Protein AF-0000000069298408 (afdb_homodimer)

InterPro domains:
  IPR000086 NUDIX hydrolase domain [PF00293] (8-76)
  IPR000086 NUDIX hydrolase domain [PS51462] (5-111)
  IPR015797 NUDIX hydrolase-like domain superfamily [SSF55811] (7-78)
  IPR020084 NUDIX hydrolase, conserved site [PS00893] (49-70)
  IPR020476 NUDIX hydrolase [PR00502] (44-58)
  IPR020476 NUDIX hydrolase [PR00502] (58-73)
  IPR045121 Coenzyme A pyrophosphatase [PTHR12992] (6-78)
  IPR045121 Coenzyme A pyrophosphatase [cd03426] (7-109)

Sequence (222 aa):
APSGGQRRASVALILRPSPQDSCGLDVLFILRAANRRDPWSGHVALPGGRQEPGETDEETAVRETREEVGLDLADQACFQRLGRMTGDVEAGSKQKSLPVSCFGFLAKPLSAPSGGQRRASVALILRPSPQDSCGLDVLFILRAANRRDPWSGHVALPGGRQEPGETDEETAVRETREEVGLDLADQACFQRLGRMTGDVEAGSKQKSLPVSCFGFLAKPLS

Organism: Polarella glacialis (NCBI:txid89957)

Structure (mmCIF, N/CA/C/O backbone):
data_AF-0000000069298408-model_v1
#
loop_
_entity.id
_entity.type
_entity.pdbx_description
1 polymer 'Nudix hydrolase domain-containing protein'
#
loop_
_atom_site.group_PDB
_atom_site.id
_atom_site.type_symbol
_atom_site.label_atom_id
_atom_site.label_alt_id
_atom_site.label_comp_id
_atom_site.label_asym_id
_atom_site.label_entity_id
_atom_site.label_seq_id
_atom_site.pdbx_PDB_ins_code
_atom_site.Cartn_x
_atom_site.Cartn_y
_atom_site.Cartn_z
_atom_site.occupancy
_atom_site.B_iso_or_equiv
_atom_site.auth_seq_id
_atom_site.auth_comp_id
_atom_site.auth_asym_id
_atom_site.auth_atom_id
_atom_site.pdbx_PDB_model_num
ATOM 1 N N . ALA A 1 1 ? 10.492 20.672 29.688 1 34.19 1 ALA A N 1
ATOM 2 C CA . ALA A 1 1 ? 11.305 19.984 28.688 1 34.19 1 ALA A CA 1
ATOM 3 C C . ALA A 1 1 ? 10.891 20.375 27.281 1 34.19 1 ALA A C 1
ATOM 5 O O . ALA A 1 1 ? 9.703 20.312 26.938 1 34.19 1 ALA A O 1
ATOM 6 N N . PRO A 1 2 ? 11.414 21.188 26.484 1 36.41 2 PRO A N 1
ATOM 7 C CA . PRO A 1 2 ? 10.828 21.766 25.281 1 36.41 2 PRO A CA 1
ATOM 8 C C . PRO A 1 2 ? 10.234 20.703 24.359 1 36.41 2 PRO A C 1
ATOM 10 O O . PRO A 1 2 ? 10.812 19.625 24.188 1 36.41 2 PRO A O 1
ATOM 13 N N . SER A 1 3 ? 9.102 20.109 24.5 1 38.62 3 SER A N 1
ATOM 14 C CA . SER A 1 3 ? 8.578 18.844 24 1 38.62 3 SER A CA 1
ATOM 15 C C . SER A 1 3 ? 8.906 18.672 22.516 1 38.62 3 SER A C 1
ATOM 17 O O . SER A 1 3 ? 8.281 19.281 21.656 1 38.62 3 SER A O 1
ATOM 19 N N . GLY A 1 4 ? 10.102 19 21.953 1 42.03 4 GLY A N 1
ATOM 20 C CA . GLY A 1 4 ? 10.703 19.047 20.625 1 42.03 4 GLY A CA 1
ATOM 21 C C . GLY A 1 4 ? 10.227 17.953 19.703 1 42.03 4 GLY A C 1
ATOM 22 O O . GLY A 1 4 ? 10.875 16.922 19.578 1 42.03 4 GLY A O 1
ATOM 23 N N . GLY A 1 5 ? 8.945 17.609 19.562 1 50.94 5 GLY A N 1
ATOM 24 C CA . GLY A 1 5 ? 8.164 16.484 19.062 1 50.94 5 GLY A CA 1
ATOM 25 C C . GLY A 1 5 ? 8.586 16.062 17.656 1 50.94 5 GLY A C 1
ATOM 26 O O . GLY A 1 5 ? 8.922 16.906 16.828 1 50.94 5 GLY A O 1
ATOM 27 N N . GLN A 1 6 ? 9.508 15.07 17.594 1 61 6 GLN A N 1
ATOM 28 C CA . GLN A 1 6 ? 10.023 14.492 16.359 1 61 6 GLN A CA 1
ATOM 29 C C . GLN A 1 6 ? 8.992 14.57 15.234 1 61 6 GLN A C 1
ATOM 31 O O . GLN A 1 6 ? 7.816 14.273 15.445 1 61 6 GLN A O 1
ATOM 36 N N . ARG A 1 7 ? 9.328 15.383 14.109 1 82.19 7 ARG A N 1
ATOM 37 C CA . ARG A 1 7 ? 8.477 15.508 12.93 1 82.19 7 ARG A CA 1
ATOM 38 C C . ARG A 1 7 ? 8.156 14.141 12.336 1 82.19 7 ARG A C 1
ATOM 40 O O . ARG A 1 7 ? 9.055 13.328 12.102 1 82.19 7 ARG A O 1
ATOM 47 N N . ARG A 1 8 ? 7.031 13.617 12.547 1 91.62 8 ARG A N 1
ATOM 48 C CA . ARG A 1 8 ? 6.543 12.367 11.977 1 91.62 8 ARG A CA 1
ATOM 49 C C . ARG A 1 8 ? 5.504 12.625 10.891 1 91.62 8 ARG A C 1
ATOM 51 O O . ARG A 1 8 ? 4.883 13.695 10.859 1 91.62 8 ARG A O 1
ATOM 58 N N . ALA A 1 9 ? 5.492 11.75 9.977 1 95.75 9 ALA A N 1
ATOM 59 C CA . ALA A 1 9 ? 4.465 11.773 8.938 1 95.75 9 ALA A CA 1
ATOM 60 C C . ALA A 1 9 ? 3.705 10.453 8.891 1 95.75 9 ALA A C 1
ATOM 62 O O . ALA A 1 9 ? 4.133 9.461 9.492 1 95.75 9 ALA A O 1
ATOM 63 N N . SER A 1 10 ? 2.553 10.484 8.336 1 96.38 10 SER A N 1
ATOM 64 C CA . SER A 1 10 ? 1.729 9.289 8.156 1 96.38 10 SER A CA 1
ATOM 65 C C . SER A 1 10 ? 1.071 9.273 6.785 1 96.38 10 SER A C 1
ATOM 67 O O . SER A 1 10 ? 0.785 10.328 6.215 1 96.38 10 SER A O 1
ATOM 69 N N . VAL A 1 11 ? 0.904 8.07 6.266 1 95.81 11 VAL A N 1
ATOM 70 C CA . VAL A 1 11 ? 0.197 7.887 5.004 1 95.81 11 VAL A CA 1
ATOM 71 C C . VAL A 1 11 ? -0.854 6.789 5.152 1 95.81 11 VAL A C 1
ATOM 73 O O . VAL A 1 11 ? -0.791 5.984 6.086 1 95.81 11 VAL A O 1
ATOM 76 N N . ALA A 1 12 ? -1.826 6.824 4.273 1 96.56 12 ALA A N 1
ATOM 77 C CA . ALA A 1 12 ? -2.871 5.805 4.238 1 96.56 12 ALA A CA 1
ATOM 78 C C . ALA A 1 12 ? -2.766 4.953 2.979 1 96.56 12 ALA A C 1
ATOM 80 O O . ALA A 1 12 ? -2.635 5.484 1.873 1 96.56 12 ALA A O 1
ATOM 81 N N . LEU A 1 13 ? -2.715 3.676 3.123 1 95.31 13 LEU A N 1
ATOM 82 C CA . LEU A 1 13 ? -2.889 2.699 2.053 1 95.31 13 LEU A CA 1
ATOM 83 C C . LEU A 1 13 ? -4.348 2.264 1.945 1 95.31 13 LEU A C 1
ATOM 85 O O . LEU A 1 13 ? -4.836 1.512 2.789 1 95.31 13 LEU A O 1
ATOM 89 N N . ILE A 1 14 ? -5.012 2.715 0.943 1 94.94 14 ILE A N 1
ATOM 90 C CA . ILE A 1 14 ? -6.41 2.354 0.75 1 94.94 14 ILE A CA 1
ATOM 91 C C . ILE A 1 14 ? -6.52 1.256 -0.307 1 94.94 14 ILE A C 1
ATOM 93 O O . ILE A 1 14 ? -6.273 1.499 -1.49 1 94.94 14 ILE A O 1
ATOM 97 N N . LEU A 1 15 ? -6.934 0.09 0.173 1 93.62 15 LEU A N 1
ATOM 98 C CA . LEU A 1 15 ? -6.98 -1.09 -0.685 1 93.62 15 LEU A CA 1
ATOM 99 C C . LEU A 1 15 ? -8.422 -1.449 -1.035 1 93.62 15 LEU A C 1
ATOM 101 O O . LEU A 1 15 ? -9.344 -1.145 -0.275 1 93.62 15 LEU A O 1
ATOM 105 N N . ARG A 1 16 ? -8.562 -2.021 -2.107 1 91.62 16 ARG A N 1
ATOM 106 C CA . ARG A 1 16 ? -9.836 -2.619 -2.5 1 91.62 16 ARG A CA 1
ATOM 107 C C . ARG A 1 16 ? -9.617 -3.893 -3.309 1 91.62 16 ARG A C 1
ATOM 109 O O . ARG A 1 16 ? -8.609 -4.02 -4.016 1 91.62 16 ARG A O 1
ATOM 116 N N . PRO A 1 17 ? -10.547 -4.793 -3.125 1 89.62 17 PRO A N 1
ATOM 117 C CA . PRO A 1 17 ? -10.461 -5.938 -4.039 1 89.62 17 PRO A CA 1
ATOM 118 C C . PRO A 1 17 ? -10.477 -5.52 -5.508 1 89.62 17 PRO A C 1
ATOM 120 O O . PRO A 1 17 ? -11.227 -4.621 -5.887 1 89.62 17 PRO A O 1
ATOM 123 N N . SER A 1 18 ? -9.602 -6.133 -6.254 1 86.81 18 SER A N 1
ATOM 124 C CA . SER A 1 18 ? -9.516 -5.793 -7.672 1 86.81 18 SER A CA 1
ATOM 125 C C . SER A 1 18 ? -10.734 -6.309 -8.43 1 86.81 18 SER A C 1
ATOM 127 O O . SER A 1 18 ? -11.117 -7.473 -8.289 1 86.81 18 SER A O 1
ATOM 129 N N . PRO A 1 19 ? -11.297 -5.473 -9.25 1 81.06 19 PRO A N 1
ATOM 130 C CA . PRO A 1 19 ? -12.398 -5.953 -10.086 1 81.06 19 PRO A CA 1
ATOM 131 C C . PRO A 1 19 ? -11.93 -6.844 -11.234 1 81.06 19 PRO A C 1
ATOM 133 O O . PRO A 1 19 ? -12.727 -7.586 -11.812 1 81.06 19 PRO A O 1
ATOM 136 N N . GLN A 1 20 ? -10.664 -6.766 -11.57 1 79.5 20 GLN A N 1
ATOM 137 C CA . GLN A 1 20 ? -10.141 -7.449 -12.75 1 79.5 20 GLN A CA 1
ATOM 138 C C . GLN A 1 20 ? -9.539 -8.797 -12.375 1 79.5 20 GLN A C 1
ATOM 140 O O . GLN A 1 20 ? -9.352 -9.664 -13.234 1 79.5 20 GLN A O 1
ATOM 145 N N . ASP A 1 21 ? -9.203 -8.914 -11.195 1 81.62 21 ASP A N 1
ATOM 146 C CA . ASP A 1 21 ? -8.531 -10.117 -10.719 1 81.62 21 ASP A CA 1
ATOM 147 C C . ASP A 1 21 ? -9.117 -10.578 -9.391 1 81.62 21 ASP A C 1
ATOM 149 O O . ASP A 1 21 ? -8.992 -9.891 -8.375 1 81.62 21 ASP A O 1
ATOM 153 N N . SER A 1 22 ? -9.625 -11.781 -9.344 1 83.44 22 SER A N 1
ATOM 154 C CA . SER A 1 22 ? -10.352 -12.289 -8.18 1 83.44 22 SER A CA 1
ATOM 155 C C . SER A 1 22 ? -9.438 -12.414 -6.973 1 83.44 22 SER A C 1
ATOM 157 O O . SER A 1 22 ? -9.906 -12.508 -5.836 1 83.44 22 SER A O 1
ATOM 159 N N . CYS A 1 23 ? -8.156 -12.398 -7.184 1 84.56 23 CYS A N 1
ATOM 160 C CA . CYS A 1 23 ? -7.254 -12.531 -6.043 1 84.56 23 CYS A CA 1
ATOM 161 C C . CYS A 1 23 ? -6.367 -11.297 -5.898 1 84.56 23 CYS A C 1
ATOM 163 O O . CYS A 1 23 ? -5.438 -11.289 -5.094 1 84.56 23 CYS A O 1
ATOM 165 N N . GLY A 1 24 ? -6.777 -10.359 -6.648 1 88.19 24 GLY A N 1
ATOM 166 C CA . GLY A 1 24 ? -5.934 -9.172 -6.664 1 88.19 24 GLY A CA 1
ATOM 167 C C . GLY A 1 24 ? -6.465 -8.055 -5.789 1 88.19 24 GLY A C 1
ATOM 168 O O . GLY A 1 24 ? -7.621 -8.078 -5.367 1 88.19 24 GLY A O 1
ATOM 169 N N . LEU A 1 25 ? -5.535 -7.164 -5.406 1 90.62 25 LEU A N 1
ATOM 170 C CA . LEU A 1 25 ? -5.875 -5.93 -4.711 1 90.62 25 LEU A CA 1
ATOM 171 C C . LEU A 1 25 ? -5.438 -4.711 -5.52 1 90.62 25 LEU A C 1
ATOM 173 O O . LEU A 1 25 ? -4.383 -4.734 -6.16 1 90.62 25 LEU A O 1
ATOM 177 N N . ASP A 1 26 ? -6.285 -3.771 -5.461 1 89.75 26 ASP A N 1
ATOM 178 C CA . ASP A 1 26 ? -5.953 -2.455 -5.996 1 89.75 26 ASP A CA 1
ATOM 179 C C . ASP A 1 26 ? -5.703 -1.453 -4.871 1 89.75 26 ASP A C 1
ATOM 181 O O . ASP A 1 26 ? -6.188 -1.632 -3.754 1 89.75 26 ASP A O 1
ATOM 185 N N . VAL A 1 27 ? -4.895 -0.442 -5.152 1 90.25 27 VAL A N 1
ATOM 186 C CA . VAL A 1 27 ? -4.668 0.656 -4.219 1 90.25 27 VAL A CA 1
ATOM 187 C C . VAL A 1 27 ? -5.176 1.963 -4.824 1 90.25 27 VAL A C 1
ATOM 189 O O . VAL A 1 27 ? -4.992 2.215 -6.02 1 90.25 27 VAL A O 1
ATOM 192 N N . LEU A 1 28 ? -5.906 2.729 -3.988 1 84 28 LEU A N 1
ATOM 193 C CA . LEU A 1 28 ? -6.344 4.062 -4.387 1 84 28 LEU A CA 1
ATOM 194 C C . LEU A 1 28 ? -5.211 5.07 -4.25 1 84 28 LEU A C 1
ATOM 196 O O . LEU A 1 28 ? -4.449 5.027 -3.279 1 84 28 LEU A O 1
ATOM 200 N N . PHE A 1 29 ? -5.078 5.93 -5.277 1 76.94 29 PHE A N 1
ATOM 201 C CA . PHE A 1 29 ? -3.984 6.895 -5.234 1 76.94 29 PHE A CA 1
ATOM 202 C C . PHE A 1 29 ? -4.488 8.305 -5.531 1 76.94 29 PHE A C 1
ATOM 204 O O . PHE A 1 29 ? -5.652 8.484 -5.898 1 76.94 29 PHE A O 1
ATOM 211 N N . ILE A 1 30 ? -3.633 9.234 -5.078 1 70.56 30 ILE A N 1
ATOM 212 C CA . ILE A 1 30 ? -3.877 10.633 -5.426 1 70.56 30 ILE A CA 1
ATOM 213 C C . ILE A 1 30 ? -3.291 10.93 -6.805 1 70.56 30 ILE A C 1
ATOM 215 O O . ILE A 1 30 ? -2.236 10.398 -7.164 1 70.56 30 ILE A O 1
ATOM 219 N N . LEU A 1 31 ? -4.203 11.203 -7.848 1 57.47 31 LEU A N 1
ATOM 220 C CA . LEU A 1 31 ? -3.65 11.68 -9.109 1 57.47 31 LEU A CA 1
ATOM 221 C C . LEU A 1 31 ? -2.877 12.984 -8.898 1 57.47 31 LEU A C 1
ATOM 223 O O . LEU A 1 31 ? -3.441 13.977 -8.445 1 57.47 31 LEU A O 1
ATOM 227 N N . ARG A 1 32 ? -1.768 12.805 -8.258 1 50.09 32 ARG A N 1
ATOM 228 C CA . ARG A 1 32 ? -1.1 14.102 -8.32 1 50.09 32 ARG A CA 1
ATOM 229 C C . ARG A 1 32 ? -0.903 14.555 -9.766 1 50.09 32 ARG A C 1
ATOM 231 O O . ARG A 1 32 ? -0.814 13.719 -10.672 1 50.09 32 ARG A O 1
ATOM 238 N N . ALA A 1 33 ? -1.241 15.766 -10.047 1 44.88 33 ALA A N 1
ATOM 239 C CA . ALA A 1 33 ? -1.074 16.359 -11.367 1 44.88 33 ALA A CA 1
ATOM 240 C C . ALA A 1 33 ? 0.121 15.758 -12.094 1 44.88 33 ALA A C 1
ATOM 242 O O . ALA A 1 33 ? 1.244 15.781 -11.586 1 44.88 33 ALA A O 1
ATOM 243 N N . ALA A 1 34 ? -0.145 14.648 -12.695 1 41.88 34 ALA A N 1
ATOM 244 C CA . ALA A 1 34 ? 0.853 13.984 -13.531 1 41.88 34 ALA A CA 1
ATOM 245 C C . ALA A 1 34 ? 1.663 15 -14.328 1 41.88 34 ALA A C 1
ATOM 247 O O . ALA A 1 34 ? 1.097 15.859 -15.016 1 41.88 34 ALA A O 1
ATOM 248 N N . ASN A 1 35 ? 2.607 15.609 -13.781 1 40.16 35 ASN A N 1
ATOM 249 C CA . ASN A 1 35 ? 3.439 16.141 -14.852 1 40.16 35 ASN A CA 1
ATOM 250 C C . ASN A 1 35 ? 3.771 15.078 -15.891 1 40.16 35 ASN A C 1
ATOM 252 O O . ASN A 1 35 ? 4.32 14.031 -15.555 1 40.16 35 ASN A O 1
ATOM 256 N N . ARG A 1 36 ? 3.104 15.172 -17.047 1 41.75 36 ARG A N 1
ATOM 257 C CA . ARG A 1 36 ? 3.238 14.344 -18.25 1 41.75 36 ARG A CA 1
ATOM 258 C C . ARG A 1 36 ? 4.664 13.828 -18.406 1 41.75 36 ARG A C 1
ATOM 260 O O . ARG A 1 36 ? 4.906 12.875 -19.141 1 41.75 36 ARG A O 1
ATOM 267 N N . ARG A 1 37 ? 5.523 14.641 -17.938 1 41.38 37 ARG A N 1
ATOM 268 C CA . ARG A 1 37 ? 6.879 14.312 -18.375 1 41.38 37 ARG A CA 1
ATOM 269 C C . ARG A 1 37 ? 7.508 13.273 -17.453 1 41.38 37 ARG A C 1
ATOM 271 O O . ARG A 1 37 ? 8.695 12.961 -17.578 1 41.38 37 ARG A O 1
ATOM 278 N N . ASP A 1 38 ? 6.996 13.125 -16.266 1 44.88 38 ASP A N 1
ATOM 279 C CA . ASP A 1 38 ? 7.734 12.234 -15.367 1 44.88 38 ASP A CA 1
ATOM 280 C C . ASP A 1 38 ? 7.539 10.773 -15.75 1 44.88 38 ASP A C 1
ATOM 282 O O . ASP A 1 38 ? 6.418 10.258 -15.703 1 44.88 38 ASP A O 1
ATOM 286 N N . PRO A 1 39 ? 8.352 10.25 -16.375 1 41.22 39 PRO A N 1
ATOM 287 C CA . PRO A 1 39 ? 8.445 8.906 -16.938 1 41.22 39 PRO A CA 1
ATOM 288 C C . PRO A 1 39 ? 8.117 7.816 -15.914 1 41.22 39 PRO A C 1
ATOM 290 O O . PRO A 1 39 ? 8.086 6.633 -16.25 1 41.22 39 PRO A O 1
ATOM 293 N N . TRP A 1 40 ? 8.344 8.133 -14.609 1 45.44 40 TRP A N 1
ATOM 294 C CA . TRP A 1 40 ? 8.156 6.895 -13.859 1 45.44 40 TRP A CA 1
ATOM 295 C C . TRP A 1 40 ? 6.684 6.52 -13.789 1 45.44 40 TRP A C 1
ATOM 297 O O . TRP A 1 40 ? 5.926 7.105 -13.008 1 45.44 40 TRP A O 1
ATOM 307 N N . SER A 1 41 ? 6.047 6.164 -14.875 1 55.59 41 SER A N 1
ATOM 308 C CA . SER A 1 41 ? 4.719 5.68 -15.25 1 55.59 41 SER A CA 1
ATOM 309 C C . SER A 1 41 ? 4.27 4.547 -14.328 1 55.59 41 SER A C 1
ATOM 311 O O . SER A 1 41 ? 3.088 4.199 -14.297 1 55.59 41 SER A O 1
ATOM 313 N N . GLY A 1 42 ? 4.98 4.348 -13.156 1 66.81 42 GLY A N 1
ATOM 314 C CA . GLY A 1 42 ? 4.645 3.145 -12.406 1 66.81 42 GLY A CA 1
ATOM 315 C C . GLY A 1 42 ? 4.508 3.385 -10.914 1 66.81 42 GLY A C 1
ATOM 316 O O . GLY A 1 42 ? 4.703 2.469 -10.117 1 66.81 42 GLY A O 1
ATOM 317 N N . HIS A 1 43 ? 4.48 4.809 -10.625 1 73.62 43 HIS A N 1
ATOM 318 C CA . HIS A 1 43 ? 4.293 5.066 -9.203 1 73.62 43 HIS A CA 1
ATOM 319 C C . HIS A 1 43 ? 3.172 6.074 -8.969 1 73.62 43 HIS A C 1
ATOM 321 O O . HIS A 1 43 ? 2.91 6.926 -9.82 1 73.62 43 HIS A O 1
ATOM 327 N N . VAL A 1 44 ? 2.432 5.902 -7.914 1 81.94 44 VAL A N 1
ATOM 328 C CA . VAL A 1 44 ? 1.397 6.844 -7.5 1 81.94 44 VAL A CA 1
ATOM 329 C C . VAL A 1 44 ? 1.587 7.203 -6.027 1 81.94 44 VAL A C 1
ATOM 331 O O . VAL A 1 44 ? 2.115 6.406 -5.25 1 81.94 44 VAL A O 1
ATOM 334 N N . ALA A 1 45 ? 1.207 8.445 -5.754 1 87.88 45 ALA A N 1
ATOM 335 C CA . ALA A 1 45 ? 1.369 8.938 -4.391 1 87.88 45 ALA A CA 1
ATOM 336 C C . ALA A 1 45 ? 0.236 8.445 -3.492 1 87.88 45 ALA A C 1
ATOM 338 O O . ALA A 1 45 ? -0.916 8.367 -3.926 1 87.88 45 ALA A O 1
ATOM 339 N N . LEU A 1 46 ? 0.592 8.188 -2.287 1 92.19 46 LEU A N 1
ATOM 340 C CA . LEU A 1 46 ? -0.39 7.871 -1.254 1 92.19 46 LEU A CA 1
ATOM 341 C C . LEU A 1 46 ? -0.818 9.133 -0.511 1 92.19 46 LEU A C 1
ATOM 343 O O . LEU A 1 46 ? -0.015 10.047 -0.322 1 92.19 46 LEU A O 1
ATOM 347 N N . PRO A 1 47 ? -2.041 9.227 -0.134 1 93.31 47 PRO A N 1
ATOM 348 C CA . PRO A 1 47 ? -2.406 10.359 0.712 1 93.31 47 PRO A CA 1
ATOM 349 C C . PRO A 1 47 ? -1.731 10.32 2.08 1 93.31 47 PRO A C 1
ATOM 351 O O . PRO A 1 47 ? -1.627 9.25 2.689 1 93.31 47 PRO A O 1
ATOM 354 N N . GLY A 1 48 ? -1.292 11.391 2.564 1 94.44 48 GLY A N 1
ATOM 355 C CA . GLY A 1 48 ? -0.59 11.508 3.834 1 94.44 48 GLY A CA 1
ATOM 356 C C . GLY A 1 48 ? 0.058 12.867 4.031 1 94.44 48 GLY A C 1
ATOM 357 O O . GLY A 1 48 ? -0.06 13.742 3.178 1 94.44 48 GLY A O 1
ATOM 358 N N . GLY A 1 49 ? 0.623 12.969 5.137 1 93.75 49 GLY A N 1
ATOM 359 C CA . GLY A 1 49 ? 1.269 14.227 5.461 1 93.75 49 GLY A CA 1
ATOM 360 C C . GLY A 1 49 ? 1.855 14.258 6.859 1 93.75 49 GLY A C 1
ATOM 361 O O . GLY A 1 49 ? 1.882 13.234 7.547 1 93.75 49 GLY A O 1
ATOM 362 N N . ARG A 1 50 ? 2.291 15.43 7.199 1 94.44 50 ARG A N 1
ATOM 363 C CA . ARG A 1 50 ? 2.949 15.602 8.492 1 94.44 50 ARG A CA 1
ATOM 364 C C . ARG A 1 50 ? 1.935 15.617 9.625 1 94.44 50 ARG A C 1
ATOM 366 O O . ARG A 1 50 ? 0.821 16.125 9.469 1 94.44 50 ARG A O 1
ATOM 373 N N . GLN A 1 51 ? 2.453 15.094 10.688 1 94.88 51 GLN A N 1
ATOM 374 C CA . GLN A 1 51 ? 1.627 15.07 11.891 1 94.88 51 GLN A CA 1
ATOM 375 C C . GLN A 1 51 ? 1.492 16.469 12.484 1 94.88 51 GLN A C 1
ATOM 377 O O . GLN A 1 51 ? 2.467 17.219 12.539 1 94.88 51 GLN A O 1
ATOM 382 N N . GLU A 1 52 ? 0.302 16.859 12.891 1 94.62 52 GLU A N 1
ATOM 383 C CA . GLU A 1 52 ? 0.041 18.078 13.641 1 94.62 52 GLU A CA 1
ATOM 384 C C . GLU A 1 52 ? 0.032 17.812 15.141 1 94.62 52 GLU A C 1
ATOM 386 O O . GLU A 1 52 ? -0.206 16.688 15.578 1 94.62 52 GLU A O 1
ATOM 391 N N . PRO A 1 53 ? 0.299 18.812 15.914 1 93.69 53 PRO A N 1
ATOM 392 C CA . PRO A 1 53 ? 0.314 18.625 17.359 1 93.69 53 PRO A CA 1
ATOM 393 C C . PRO A 1 53 ? -0.981 18 17.891 1 93.69 53 PRO A C 1
ATOM 395 O O . PRO A 1 53 ? -2.072 18.406 17.484 1 93.69 53 PRO A O 1
ATOM 398 N N . GLY A 1 54 ? -0.85 16.938 18.766 1 94.69 54 GLY A N 1
ATOM 399 C CA . GLY A 1 54 ? -1.997 16.344 19.422 1 94.69 54 GLY A CA 1
ATOM 400 C C . GLY A 1 54 ? -2.586 15.172 18.656 1 94.69 54 GLY A C 1
ATOM 401 O O . GLY A 1 54 ? -3.477 14.477 19.156 1 94.69 54 GLY A O 1
ATOM 402 N N . GLU A 1 55 ? -2.172 14.953 17.453 1 95.12 55 GLU A N 1
ATOM 403 C CA . GLU A 1 55 ? -2.678 13.859 16.625 1 95.12 55 GLU A CA 1
ATOM 404 C C . GLU A 1 55 ? -1.868 12.586 16.844 1 95.12 55 GLU A C 1
ATOM 406 O O . GLU A 1 55 ? -0.664 12.641 17.094 1 95.12 55 GLU A O 1
ATOM 411 N N . THR A 1 56 ? -2.527 11.484 16.859 1 95.94 56 THR A N 1
ATOM 412 C CA . THR A 1 56 ? -1.819 10.227 16.672 1 95.94 56 THR A CA 1
ATOM 413 C C . THR A 1 56 ? -1.413 10.055 15.211 1 95.94 56 THR A C 1
ATOM 415 O O . THR A 1 56 ? -1.91 10.758 14.336 1 95.94 56 THR A O 1
ATOM 418 N N . ASP A 1 57 ? -0.566 9.094 14.93 1 95.06 57 ASP A N 1
ATOM 419 C CA . ASP A 1 57 ? -0.158 8.789 13.562 1 95.06 57 ASP A CA 1
ATOM 420 C C . ASP A 1 57 ? -1.365 8.453 12.688 1 95.06 57 ASP A C 1
ATOM 422 O O . ASP A 1 57 ? -1.483 8.945 11.562 1 95.06 57 ASP A O 1
ATOM 426 N N . GLU A 1 58 ? -2.193 7.605 13.219 1 96.75 58 GLU A N 1
ATOM 427 C CA . GLU A 1 58 ? -3.352 7.164 12.445 1 96.75 58 GLU A CA 1
ATOM 428 C C . GLU A 1 58 ? -4.312 8.32 12.18 1 96.75 58 GLU A C 1
ATOM 430 O O . GLU A 1 58 ? -4.848 8.453 11.078 1 96.75 58 GLU A O 1
ATOM 435 N N . GLU A 1 59 ? -4.523 9.164 13.234 1 97.25 59 GLU A N 1
ATOM 436 C CA . GLU A 1 59 ? -5.359 10.344 13.055 1 97.25 59 GLU A CA 1
ATOM 437 C C . GLU A 1 59 ? -4.816 11.242 11.945 1 97.25 59 GLU A C 1
ATOM 439 O O . GLU A 1 59 ? -5.586 11.812 11.172 1 97.25 59 GLU A O 1
ATOM 444 N N . THR A 1 60 ? -3.564 11.422 11.883 1 97.06 60 THR A N 1
ATOM 445 C CA . THR A 1 60 ? -2.916 12.203 10.836 1 97.06 60 THR A CA 1
ATOM 446 C C . THR A 1 60 ? -3.238 11.633 9.461 1 97.06 60 THR A C 1
ATOM 448 O O . THR A 1 60 ? -3.666 12.367 8.562 1 97.06 60 THR A O 1
ATOM 451 N N . ALA A 1 61 ? -3.104 10.305 9.266 1 96.69 61 ALA A N 1
ATOM 452 C CA . ALA A 1 61 ? -3.385 9.664 7.988 1 96.69 61 ALA A CA 1
ATOM 453 C C . ALA A 1 61 ? -4.84 9.867 7.578 1 96.69 61 ALA A C 1
ATOM 455 O O . ALA A 1 61 ? -5.125 10.164 6.414 1 96.69 61 ALA A O 1
ATOM 456 N N . VAL A 1 62 ? -5.723 9.758 8.539 1 97.56 62 VAL A N 1
ATOM 457 C CA . VAL A 1 62 ? -7.152 9.891 8.273 1 97.56 62 VAL A CA 1
ATOM 458 C C . VAL A 1 62 ? -7.473 11.336 7.891 1 97.56 62 VAL A C 1
ATOM 460 O O . VAL A 1 62 ? -8.172 11.578 6.902 1 97.56 62 VAL A O 1
ATOM 463 N N . ARG A 1 63 ? -6.957 12.234 8.633 1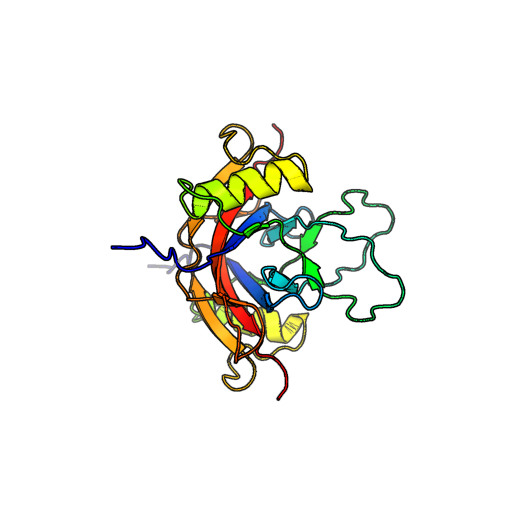 97.44 63 ARG A N 1
ATOM 464 C CA . ARG A 1 63 ? -7.207 13.641 8.344 1 97.44 63 ARG A CA 1
ATOM 465 C C . ARG A 1 63 ? -6.652 14.031 6.98 1 97.44 63 ARG A C 1
ATOM 467 O O . ARG A 1 63 ? -7.355 14.625 6.16 1 97.44 63 ARG A O 1
ATOM 474 N N . GLU A 1 64 ? -5.41 13.758 6.719 1 95.56 64 GLU A N 1
ATOM 475 C CA . GLU A 1 64 ? -4.766 14.094 5.453 1 95.56 64 GLU A CA 1
ATOM 476 C C . GLU A 1 64 ? -5.516 13.484 4.273 1 95.56 64 GLU A C 1
ATOM 478 O O . GLU A 1 64 ? -5.598 14.094 3.203 1 95.56 64 GLU A O 1
ATOM 483 N N . THR A 1 65 ? -6.023 12.242 4.43 1 94.75 65 THR A N 1
ATOM 484 C CA . THR A 1 65 ? -6.789 11.602 3.369 1 94.75 65 THR A CA 1
ATOM 485 C C . THR A 1 65 ? -8.07 12.375 3.076 1 94.75 65 THR A C 1
ATOM 487 O O . THR A 1 65 ? -8.414 12.602 1.913 1 94.75 65 THR A O 1
ATOM 490 N N . ARG A 1 66 ? -8.727 12.789 4.156 1 95.25 66 ARG A N 1
ATOM 491 C CA . ARG A 1 66 ? -9.93 13.594 3.984 1 95.25 66 ARG A CA 1
ATOM 492 C C . ARG A 1 66 ? -9.617 14.906 3.273 1 95.25 66 ARG A C 1
ATOM 494 O O . ARG A 1 66 ? -10.344 15.312 2.361 1 95.25 66 ARG A O 1
ATOM 501 N N . GLU A 1 67 ? -8.602 15.516 3.645 1 94 67 GLU A N 1
ATOM 502 C CA . GLU A 1 67 ? -8.227 16.812 3.08 1 94 67 GLU A CA 1
ATOM 503 C C . GLU A 1 67 ? -7.801 16.672 1.621 1 94 67 GLU A C 1
ATOM 505 O O . GLU A 1 67 ? -8.148 17.516 0.787 1 94 67 GLU A O 1
ATOM 510 N N . GLU A 1 68 ? -7.043 15.641 1.21 1 89.56 68 GLU A N 1
ATOM 511 C CA . GLU A 1 68 ? -6.41 15.523 -0.1 1 89.56 68 GLU A CA 1
ATOM 512 C C . GLU A 1 68 ? -7.332 14.828 -1.097 1 89.56 68 GLU A C 1
ATOM 514 O O . GLU A 1 68 ? -7.27 15.094 -2.299 1 89.56 68 GLU A O 1
ATOM 519 N N . VAL A 1 69 ? -8.117 13.836 -0.611 1 88.31 69 VAL A N 1
ATOM 520 C CA . VAL A 1 69 ? -8.852 13.031 -1.581 1 88.31 69 VAL A CA 1
ATOM 521 C C . VAL A 1 69 ? -10.328 12.984 -1.21 1 88.31 69 VAL A C 1
ATOM 523 O O . VAL A 1 69 ? -11.148 12.43 -1.948 1 88.31 69 VAL A O 1
ATOM 526 N N . GLY A 1 70 ? -10.703 13.5 -0.051 1 92.25 70 GLY A N 1
ATOM 527 C CA . GLY A 1 70 ? -12.094 13.672 0.331 1 92.25 70 GLY A CA 1
ATOM 528 C C . GLY A 1 70 ? -12.711 12.422 0.915 1 92.25 70 GLY A C 1
ATOM 529 O O . GLY A 1 70 ? -13.93 12.336 1.062 1 92.25 70 GLY A O 1
ATOM 530 N N . LEU A 1 71 ? -11.953 11.484 1.244 1 92.5 71 LEU A N 1
ATOM 531 C CA . LEU A 1 71 ? -12.469 10.234 1.796 1 92.5 71 LEU A CA 1
ATOM 532 C C . LEU A 1 71 ? -12.445 10.258 3.32 1 92.5 71 LEU A C 1
ATOM 534 O O . LEU A 1 71 ? -11.461 10.703 3.922 1 92.5 71 LEU A O 1
ATOM 538 N N . ASP A 1 72 ? -13.508 9.852 3.885 1 95.81 72 ASP A N 1
ATOM 539 C CA . ASP A 1 72 ? -13.562 9.695 5.336 1 95.81 72 ASP A CA 1
ATOM 540 C C . ASP A 1 72 ? -13.258 8.25 5.738 1 95.81 72 ASP A C 1
ATOM 542 O O . ASP A 1 72 ? -14.172 7.426 5.84 1 95.81 72 ASP A O 1
ATOM 546 N N . LEU A 1 73 ? -12.047 7.969 6.086 1 96.94 73 LEU A N 1
ATOM 547 C CA . LEU A 1 73 ? -11.602 6.617 6.398 1 96.94 73 LEU A CA 1
ATOM 548 C C . LEU A 1 73 ? -12.195 6.145 7.723 1 96.94 73 LEU A C 1
ATOM 550 O O . LEU A 1 73 ? -12.141 4.953 8.039 1 96.94 73 LEU A O 1
ATOM 554 N N . ALA A 1 74 ? -12.734 7.023 8.5 1 95.44 74 ALA A N 1
ATOM 555 C CA . ALA A 1 74 ? -13.344 6.668 9.773 1 95.44 74 ALA A CA 1
ATOM 556 C C . ALA A 1 74 ? -14.75 6.121 9.578 1 95.44 74 ALA A C 1
ATOM 558 O O . ALA A 1 74 ? -15.344 5.555 10.5 1 95.44 74 ALA A O 1
ATOM 559 N N . ASP A 1 75 ? -15.273 6.281 8.359 1 95.69 75 ASP A N 1
ATOM 560 C CA . ASP A 1 75 ? -16.594 5.738 8.039 1 95.69 75 ASP A CA 1
ATOM 561 C C . ASP A 1 75 ? -16.547 4.215 7.941 1 95.69 75 ASP A C 1
ATOM 563 O O . ASP A 1 75 ? -16.219 3.664 6.887 1 95.69 75 ASP A O 1
ATOM 567 N N . GLN A 1 76 ? -17.031 3.523 8.914 1 93.12 76 GLN A N 1
ATOM 568 C CA . GLN A 1 76 ? -16.922 2.072 9.016 1 93.12 76 GLN A CA 1
ATOM 569 C C . GLN A 1 76 ? -17.844 1.38 8.016 1 93.12 76 GLN A C 1
ATOM 571 O O . GLN A 1 76 ? -17.703 0.182 7.762 1 93.12 76 GLN A O 1
ATOM 576 N N . ALA A 1 77 ? -18.812 2.129 7.52 1 93.56 77 ALA A N 1
ATOM 577 C CA . ALA A 1 77 ? -19.688 1.564 6.496 1 93.56 77 ALA A CA 1
ATOM 578 C C . ALA A 1 77 ? -18.938 1.408 5.172 1 93.56 77 ALA A C 1
ATOM 580 O O . ALA A 1 77 ? -19.281 0.533 4.367 1 93.56 77 ALA A O 1
ATOM 581 N N . CYS A 1 78 ? -17.969 2.246 4.984 1 94.31 78 CYS A N 1
ATOM 582 C CA . CYS A 1 78 ? -17.312 2.289 3.682 1 94.31 78 CYS A CA 1
ATOM 583 C C . CYS A 1 78 ? -15.898 1.729 3.768 1 94.31 78 CYS A C 1
ATOM 585 O O . CYS A 1 78 ? -15.359 1.234 2.773 1 94.31 78 CYS A O 1
ATOM 587 N N . PHE A 1 79 ? -15.328 1.851 4.973 1 95.25 79 PHE A N 1
ATOM 588 C CA . PHE A 1 79 ? -13.93 1.45 5.094 1 95.25 79 PHE A CA 1
ATOM 589 C C . PHE A 1 79 ? -13.734 0.543 6.305 1 95.25 79 PHE A C 1
ATOM 591 O O . PHE A 1 79 ? -14.367 0.738 7.344 1 95.25 79 PHE A O 1
ATOM 598 N N . GLN A 1 80 ? -12.898 -0.464 6.137 1 95.06 80 GLN A N 1
ATOM 599 C CA . GLN A 1 80 ? -12.422 -1.312 7.223 1 95.06 80 GLN A CA 1
ATOM 600 C C . GLN A 1 80 ? -10.953 -1.017 7.547 1 95.06 80 GLN A C 1
ATOM 602 O O . GLN A 1 80 ? -10.102 -1.05 6.66 1 95.06 80 GLN A O 1
ATOM 607 N N . ARG A 1 81 ? -10.672 -0.708 8.773 1 96.19 81 ARG A N 1
ATOM 608 C CA . ARG A 1 81 ? -9.297 -0.528 9.219 1 96.19 81 ARG A CA 1
ATOM 609 C C . ARG A 1 81 ? -8.539 -1.851 9.195 1 96.19 81 ARG A C 1
ATOM 611 O O . ARG A 1 81 ? -9.008 -2.855 9.727 1 96.19 81 ARG A O 1
ATOM 618 N N . LEU A 1 82 ? -7.445 -1.905 8.562 1 95.12 82 LEU A N 1
ATOM 619 C CA . LEU A 1 82 ? -6.605 -3.1 8.531 1 95.12 82 LEU A CA 1
ATOM 620 C C . LEU A 1 82 ? -5.527 -3.035 9.609 1 95.12 82 LEU A C 1
ATOM 622 O O . LEU A 1 82 ? -5.188 -4.055 10.211 1 95.12 82 LEU A O 1
ATOM 626 N N . GLY A 1 83 ? -4.941 -1.817 9.719 1 94 83 GLY A N 1
ATOM 627 C CA . GLY A 1 83 ? -3.896 -1.654 10.719 1 94 83 GLY A CA 1
ATOM 628 C C . GLY A 1 83 ? -2.654 -0.971 10.18 1 94 83 GLY A C 1
ATOM 629 O O . GLY A 1 83 ? -2.693 -0.359 9.109 1 94 83 GLY A O 1
ATOM 630 N N . ARG A 1 84 ? -1.604 -1.041 11.016 1 94.06 84 ARG A N 1
ATOM 631 C CA . ARG A 1 84 ? -0.342 -0.374 10.719 1 94.06 84 ARG A CA 1
ATOM 632 C C . ARG A 1 84 ? 0.642 -1.336 10.062 1 94.06 84 ARG A C 1
ATOM 634 O O . ARG A 1 84 ? 0.708 -2.512 10.422 1 94.06 84 ARG A O 1
ATOM 641 N N . MET A 1 85 ? 1.292 -0.783 9.031 1 92.19 85 MET A N 1
ATOM 642 C CA . MET A 1 85 ? 2.424 -1.535 8.492 1 92.19 85 MET A CA 1
ATOM 643 C C . MET A 1 85 ? 3.504 -1.721 9.555 1 92.19 85 MET A C 1
ATOM 645 O O . MET A 1 85 ? 3.869 -0.77 10.25 1 92.19 85 MET A O 1
ATOM 649 N N . THR A 1 86 ? 4.055 -2.869 9.781 1 86.75 86 THR A N 1
ATOM 650 C CA . THR A 1 86 ? 4.941 -3.213 10.891 1 86.75 86 THR A CA 1
ATOM 651 C C . THR A 1 86 ? 6.324 -2.6 10.688 1 86.75 86 THR A C 1
ATOM 653 O O . THR A 1 86 ? 6.969 -2.18 11.648 1 86.75 86 THR A O 1
ATOM 656 N N . GLY A 1 87 ? 6.879 -2.438 9.562 1 86.12 87 GLY A N 1
ATOM 657 C CA . GLY A 1 87 ? 8.234 -1.975 9.32 1 86.12 87 GLY A CA 1
ATOM 658 C C . GLY A 1 87 ? 8.367 -0.464 9.352 1 86.12 87 GLY A C 1
ATOM 659 O O . GLY A 1 87 ? 7.375 0.254 9.195 1 86.12 87 GLY A O 1
ATOM 660 N N . ASP A 1 88 ? 9.602 -0.02 9.734 1 82.81 88 ASP A N 1
ATOM 661 C CA . ASP A 1 88 ? 9.906 1.407 9.727 1 82.81 88 ASP A CA 1
ATOM 662 C C . ASP A 1 88 ? 10.109 1.922 8.305 1 82.81 88 ASP A C 1
ATOM 664 O O . ASP A 1 88 ? 10.734 1.256 7.48 1 82.81 88 ASP A O 1
ATOM 668 N N . VAL A 1 89 ? 9.391 2.973 8.078 1 89.62 89 VAL A N 1
ATOM 669 C CA . VAL A 1 89 ? 9.578 3.635 6.793 1 89.62 89 VAL A CA 1
ATOM 670 C C . VAL A 1 89 ? 10.133 5.043 7.012 1 89.62 89 VAL A C 1
ATOM 672 O O . VAL A 1 89 ? 9.609 5.797 7.836 1 89.62 89 VAL A O 1
ATOM 675 N N . GLU A 1 90 ? 11.219 5.305 6.332 1 85.44 90 GLU A N 1
ATOM 676 C CA . GLU A 1 90 ? 11.797 6.645 6.387 1 85.44 90 GLU A CA 1
ATOM 677 C C . GLU A 1 90 ? 11.672 7.355 5.043 1 85.44 90 GLU A C 1
ATOM 679 O O . GLU A 1 90 ? 11.914 6.754 3.992 1 85.44 90 GLU A O 1
ATOM 684 N N . ALA A 1 91 ? 11.164 8.523 5.125 1 80.88 91 ALA A N 1
ATOM 685 C CA . ALA A 1 91 ? 11.086 9.367 3.934 1 80.88 91 ALA A CA 1
ATOM 686 C C . ALA A 1 91 ? 12.062 10.539 4.023 1 80.88 91 ALA A C 1
ATOM 688 O O . ALA A 1 91 ? 12.391 11 5.121 1 80.88 91 ALA A O 1
ATOM 689 N N . GLY A 1 92 ? 12.414 10.992 2.807 1 74.75 92 GLY A N 1
ATOM 690 C CA . GLY A 1 92 ? 13.367 12.094 2.76 1 74.75 92 GLY A CA 1
ATOM 691 C C . GLY A 1 92 ? 14.789 11.648 2.48 1 74.75 92 GLY A C 1
ATOM 692 O O . GLY A 1 92 ? 15.008 10.531 1.995 1 74.75 92 GLY A O 1
ATOM 693 N N . SER A 1 93 ? 15.734 12.555 2.59 1 68.19 93 SER A N 1
ATOM 694 C CA . SER A 1 93 ? 17.141 12.289 2.361 1 68.19 93 SER A CA 1
ATOM 695 C C . SER A 1 93 ? 17.828 11.773 3.627 1 68.19 93 SER A C 1
ATOM 697 O O . SER A 1 93 ? 17.281 11.914 4.727 1 68.19 93 SER A O 1
ATOM 699 N N . LYS A 1 94 ? 18.859 10.969 3.445 1 65.25 94 LYS A N 1
ATOM 700 C CA . LYS A 1 94 ? 19.609 10.367 4.543 1 65.25 94 LYS A CA 1
ATOM 701 C C . LYS A 1 94 ? 19.859 11.375 5.66 1 65.25 94 LYS A C 1
ATOM 703 O O . LYS A 1 94 ? 19.844 11.023 6.84 1 65.25 94 LYS A O 1
ATOM 708 N N . GLN A 1 95 ? 20.141 12.555 5.285 1 65.88 95 GLN A N 1
ATOM 709 C CA . GLN A 1 95 ? 20.484 13.562 6.277 1 65.88 95 GLN A CA 1
ATOM 710 C C . GLN A 1 95 ? 19.234 14.172 6.914 1 65.88 95 GLN A C 1
ATOM 712 O O . GLN A 1 95 ? 19.312 14.734 8.008 1 65.88 95 GLN A O 1
ATOM 717 N N . LYS A 1 96 ? 18.203 14.078 6.254 1 76.44 96 LYS A N 1
ATOM 718 C CA . LYS 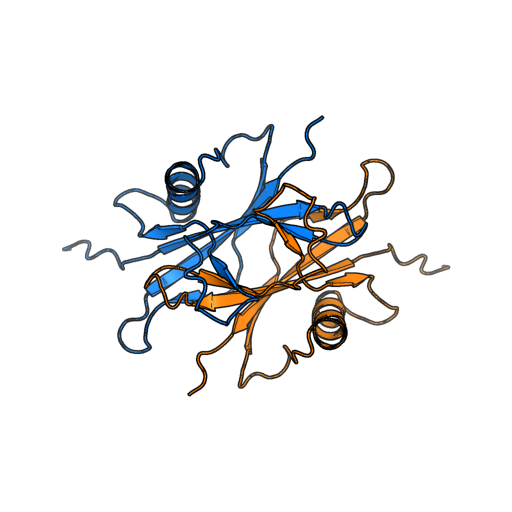A 1 96 ? 16.953 14.68 6.73 1 76.44 96 LYS A CA 1
ATOM 719 C C . LYS A 1 96 ? 15.789 13.695 6.613 1 76.44 96 LYS A C 1
ATOM 721 O O . LYS A 1 96 ? 14.75 14.016 6.043 1 76.44 96 LYS A O 1
ATOM 726 N N . SER A 1 97 ? 16.062 12.516 7.195 1 82.38 97 SER A N 1
ATOM 727 C CA . SER A 1 97 ? 15.023 11.5 7.066 1 82.38 97 SER A CA 1
ATOM 728 C C . SER A 1 97 ? 13.93 11.68 8.117 1 82.38 97 SER A C 1
ATOM 730 O O . SER A 1 97 ? 14.188 12.203 9.203 1 82.38 97 SER A O 1
ATOM 732 N N . LEU A 1 98 ? 12.711 11.531 7.773 1 88.5 98 LEU A N 1
ATOM 733 C CA . LEU A 1 98 ? 11.516 11.617 8.609 1 88.5 98 LEU A CA 1
ATOM 734 C C . LEU A 1 98 ? 10.789 10.281 8.664 1 88.5 98 LEU A C 1
ATOM 736 O O . LEU A 1 98 ? 10.547 9.656 7.625 1 88.5 98 LEU A O 1
ATOM 740 N N . PRO A 1 99 ? 10.562 9.805 9.891 1 92.31 99 PRO A N 1
ATOM 741 C CA . PRO A 1 99 ? 9.781 8.57 9.977 1 92.31 99 PRO A CA 1
ATOM 742 C C . PRO A 1 99 ? 8.359 8.734 9.438 1 92.31 99 PRO A C 1
ATOM 744 O O . PRO A 1 99 ? 7.695 9.734 9.727 1 92.31 99 PRO A O 1
ATOM 747 N N . VAL A 1 100 ? 7.973 7.801 8.672 1 94.88 100 VAL A N 1
ATOM 748 C CA . VAL A 1 100 ? 6.625 7.801 8.102 1 94.88 100 VAL A CA 1
ATOM 749 C C . VAL A 1 100 ? 5.898 6.516 8.492 1 94.88 100 VAL A C 1
ATOM 751 O O . VAL A 1 100 ? 6.414 5.414 8.281 1 94.88 100 VAL A O 1
ATOM 754 N N . SER A 1 101 ? 4.734 6.652 9.078 1 95.06 101 SER A N 1
ATOM 755 C CA . SER A 1 101 ? 3.891 5.508 9.406 1 95.06 101 SER A CA 1
ATOM 756 C C . SER A 1 101 ? 2.861 5.254 8.305 1 95.06 101 SER A C 1
ATOM 758 O O . SER A 1 101 ? 2.305 6.195 7.738 1 95.06 101 SER A O 1
ATOM 760 N N . CYS A 1 102 ? 2.658 3.992 8.047 1 95.81 102 CYS A N 1
ATOM 761 C CA . CYS A 1 102 ? 1.712 3.586 7.016 1 95.81 102 CYS A CA 1
ATOM 762 C C . CYS A 1 102 ? 0.534 2.832 7.625 1 95.81 102 CYS A C 1
ATOM 764 O O . CYS A 1 102 ? 0.722 1.833 8.32 1 95.81 102 CYS A O 1
ATOM 766 N N . PHE A 1 103 ? -0.675 3.291 7.34 1 96.31 103 PHE A N 1
ATOM 767 C CA . PHE A 1 103 ? -1.885 2.65 7.84 1 96.31 103 PHE A CA 1
ATOM 768 C C . PHE A 1 103 ? -2.73 2.113 6.691 1 96.31 103 PHE A C 1
ATOM 770 O O . PHE A 1 103 ? -2.945 2.807 5.695 1 96.31 103 PHE A O 1
ATOM 777 N N . GLY A 1 104 ? -3.195 0.901 6.863 1 96.69 104 GLY A N 1
ATOM 778 C CA . GLY A 1 104 ? -4.008 0.262 5.84 1 96.69 104 GLY A CA 1
ATOM 779 C C . GLY A 1 104 ? -5.496 0.344 6.121 1 96.69 104 GLY A C 1
ATOM 780 O O . GLY A 1 104 ? -5.922 0.226 7.27 1 96.69 104 GLY A O 1
ATOM 781 N N . PHE A 1 105 ? -6.238 0.555 5.07 1 96.5 105 PHE A N 1
ATOM 782 C CA . PHE A 1 105 ? -7.699 0.53 5.074 1 96.5 105 PHE A CA 1
ATOM 783 C C . PHE A 1 105 ? -8.227 -0.226 3.863 1 96.5 105 PHE A C 1
ATOM 785 O O . PHE A 1 105 ? -7.668 -0.132 2.771 1 96.5 105 PHE A O 1
ATOM 792 N N . LEU A 1 106 ? -9.289 -0.97 4.07 1 95.19 106 LEU A N 1
ATOM 793 C CA . LEU A 1 106 ? -9.953 -1.667 2.977 1 95.19 106 LEU A CA 1
ATOM 794 C C . LEU A 1 106 ? -11.273 -0.992 2.631 1 95.19 106 LEU A C 1
ATOM 796 O O . LEU A 1 106 ? -12.133 -0.817 3.498 1 95.19 106 LEU A O 1
ATOM 800 N N . ALA A 1 107 ? -11.336 -0.591 1.37 1 93.69 107 ALA A N 1
ATOM 801 C CA . ALA A 1 107 ? -12.609 -0.062 0.885 1 93.69 107 ALA A CA 1
ATOM 802 C C . ALA A 1 107 ? -13.609 -1.186 0.636 1 93.69 107 ALA A C 1
ATOM 804 O O . ALA A 1 107 ? -13.336 -2.115 -0.126 1 93.69 107 ALA A O 1
ATOM 805 N N . LYS A 1 108 ? -14.719 -1.109 1.223 1 86.31 108 LYS A N 1
ATOM 806 C CA . LYS A 1 108 ? -15.781 -2.104 1.057 1 86.31 108 LYS A CA 1
ATOM 807 C C . LYS A 1 108 ? -16.531 -1.888 -0.249 1 86.31 108 LYS A C 1
ATOM 809 O O . LYS A 1 108 ? -16.703 -0.75 -0.693 1 86.31 108 LYS A O 1
ATOM 814 N N . PRO A 1 109 ? -16.875 -3.121 -0.919 1 75.88 109 PRO A N 1
ATOM 815 C CA . PRO A 1 109 ? -17.703 -2.938 -2.109 1 75.88 109 PRO A CA 1
ATOM 816 C C . PRO A 1 109 ? -19.016 -2.223 -1.805 1 75.88 109 PRO A C 1
ATOM 818 O O . PRO A 1 109 ? -19.562 -2.352 -0.7 1 75.88 109 PRO A O 1
ATOM 821 N N . LEU A 1 110 ? -19.391 -1.159 -2.582 1 60.12 110 LEU A N 1
ATOM 822 C CA . LEU A 1 110 ? -20.672 -0.478 -2.404 1 60.12 110 LEU A CA 1
ATOM 823 C C . LEU A 1 110 ? -21.828 -1.466 -2.484 1 60.12 110 LEU A C 1
ATOM 825 O O . LEU A 1 110 ? -21.844 -2.357 -3.336 1 60.12 110 LEU A O 1
ATOM 829 N N . SER A 1 111 ? -22.406 -1.829 -1.346 1 48.06 111 SER A N 1
ATOM 830 C CA . SER A 1 111 ? -23.641 -2.604 -1.442 1 48.06 111 SER A CA 1
ATOM 831 C C . SER A 1 111 ? -24.594 -2.006 -2.475 1 48.06 111 SER A C 1
ATOM 833 O O . SER A 1 111 ? -24.578 -0.795 -2.711 1 48.06 111 SER A O 1
ATOM 835 N N . ALA B 1 1 ? -5.039 -37.156 5.277 1 34.16 1 ALA B N 1
ATOM 836 C CA . ALA B 1 1 ? -6.062 -36.125 5.289 1 34.16 1 ALA B CA 1
ATOM 837 C C . ALA B 1 1 ? -5.945 -35.219 4.055 1 34.16 1 ALA B C 1
ATOM 839 O O . ALA B 1 1 ? -4.863 -34.719 3.746 1 34.16 1 ALA B O 1
ATOM 840 N N . PRO B 1 2 ? -6.637 -35.188 2.99 1 36.31 2 PRO B N 1
ATOM 841 C CA . PRO B 1 2 ? -6.301 -34.531 1.727 1 36.31 2 PRO B CA 1
ATOM 842 C C . PRO B 1 2 ? -5.922 -33.062 1.91 1 36.31 2 PRO B C 1
ATOM 844 O O . PRO B 1 2 ? -6.535 -32.375 2.717 1 36.31 2 PRO B O 1
ATOM 847 N N . SER B 1 3 ? -4.781 -32.625 2.297 1 38.69 3 SER B N 1
ATOM 848 C CA . SER B 1 3 ? -4.398 -31.344 2.869 1 38.69 3 SER B CA 1
ATOM 849 C C . SER B 1 3 ? -5.086 -30.188 2.148 1 38.69 3 SER B C 1
ATOM 851 O O . SER B 1 3 ? -4.734 -29.859 1.016 1 38.69 3 SER B O 1
ATOM 853 N N . GLY B 1 4 ? -6.383 -30.172 1.828 1 42.03 4 GLY B N 1
ATOM 854 C CA . GLY B 1 4 ? -7.309 -29.328 1.093 1 42.03 4 GLY B CA 1
ATOM 855 C C . GLY B 1 4 ? -6.965 -27.844 1.183 1 42.03 4 GLY B C 1
ATOM 856 O O . GLY B 1 4 ? -7.477 -27.141 2.051 1 42.03 4 GLY B O 1
ATOM 857 N N . GLY B 1 5 ? -5.723 -27.375 1.025 1 50.91 5 GLY B N 1
ATOM 858 C CA . GLY B 1 5 ? -4.973 -26.156 1.326 1 50.91 5 GLY B CA 1
ATOM 859 C C . GLY B 1 5 ? -5.676 -24.891 0.88 1 50.91 5 GLY B C 1
ATOM 860 O O . GLY B 1 5 ? -6.289 -24.859 -0.189 1 50.91 5 GLY B O 1
ATOM 861 N N . GLN B 1 6 ? -6.48 -24.312 1.794 1 60.75 6 GLN B N 1
ATOM 862 C CA . GLN B 1 6 ? -7.223 -23.062 1.589 1 60.75 6 GLN B CA 1
ATOM 863 C C . GLN B 1 6 ? -6.512 -22.156 0.589 1 60.75 6 GLN B C 1
ATOM 865 O O . GLN B 1 6 ? -5.293 -21.984 0.66 1 60.75 6 GLN B O 1
ATOM 870 N N . ARG B 1 7 ? -7.184 -21.875 -0.627 1 82.19 7 ARG B N 1
ATOM 871 C CA . ARG B 1 7 ? -6.664 -20.984 -1.657 1 82.19 7 ARG B CA 1
ATOM 872 C C . ARG B 1 7 ? -6.34 -19.609 -1.079 1 82.19 7 ARG B C 1
ATOM 874 O O . ARG B 1 7 ? -7.168 -19.016 -0.389 1 82.19 7 ARG B O 1
ATOM 881 N N . ARG B 1 8 ? -5.156 -19.297 -0.828 1 91.62 8 ARG B N 1
ATOM 882 C CA . ARG B 1 8 ? -4.684 -18 -0.363 1 91.62 8 ARG B CA 1
ATOM 883 C C . ARG B 1 8 ? -3.965 -17.25 -1.478 1 91.62 8 ARG B C 1
ATOM 885 O O . ARG B 1 8 ? -3.486 -17.859 -2.436 1 91.62 8 ARG B O 1
ATOM 892 N N . ALA B 1 9 ? -4.082 -15.992 -1.392 1 95.75 9 ALA B N 1
ATOM 893 C CA . ALA B 1 9 ? -3.338 -15.117 -2.295 1 95.75 9 ALA B CA 1
ATOM 894 C C . ALA B 1 9 ? -2.471 -14.133 -1.517 1 95.75 9 ALA B C 1
ATOM 896 O O . ALA B 1 9 ? -2.635 -13.977 -0.304 1 95.75 9 ALA B O 1
ATOM 897 N N . SER B 1 10 ? -1.483 -13.609 -2.16 1 96.44 10 SER B N 1
ATOM 898 C CA . SER B 1 10 ? -0.605 -12.602 -1.575 1 96.44 10 SER B CA 1
ATOM 899 C C . SER B 1 10 ? -0.294 -11.492 -2.574 1 96.44 10 SER B C 1
ATOM 901 O O . SER B 1 10 ? -0.271 -11.727 -3.785 1 96.44 10 SER B O 1
ATOM 903 N N . VAL B 1 11 ? -0.119 -10.305 -2.043 1 95.88 11 VAL B N 1
ATOM 904 C CA . VAL B 1 11 ? 0.285 -9.164 -2.861 1 95.88 11 VAL B CA 1
ATOM 905 C C . VAL B 1 11 ? 1.457 -8.445 -2.199 1 95.88 11 VAL B C 1
ATOM 907 O O . VAL B 1 11 ? 1.707 -8.617 -1.004 1 95.88 11 VAL B O 1
ATOM 910 N N . ALA B 1 12 ? 2.176 -7.703 -2.994 1 96.56 12 ALA B N 1
ATOM 911 C CA . ALA B 1 12 ? 3.291 -6.895 -2.504 1 96.56 12 ALA B CA 1
ATOM 912 C C . ALA B 1 12 ? 2.982 -5.406 -2.625 1 96.56 12 ALA B C 1
ATOM 914 O O . ALA B 1 12 ? 2.533 -4.941 -3.676 1 96.56 12 ALA B O 1
ATOM 915 N N . LEU B 1 13 ? 3.115 -4.676 -1.577 1 95.38 13 LEU B N 1
ATOM 916 C CA . LEU B 1 13 ? 3.133 -3.215 -1.551 1 95.38 13 LEU B CA 1
ATOM 917 C C . LEU B 1 13 ? 4.562 -2.689 -1.641 1 95.38 13 LEU B C 1
ATOM 919 O O . LEU B 1 13 ? 5.316 -2.766 -0.669 1 95.38 13 LEU B O 1
ATOM 923 N N . ILE B 1 14 ? 4.91 -2.166 -2.754 1 95 14 ILE B N 1
ATOM 924 C CA . ILE B 1 14 ? 6.254 -1.632 -2.939 1 95 14 ILE B CA 1
ATOM 925 C C . ILE B 1 14 ? 6.227 -0.111 -2.805 1 95 14 ILE B C 1
ATOM 927 O O . ILE B 1 14 ? 5.68 0.585 -3.662 1 95 14 ILE B O 1
ATOM 931 N N . LEU B 1 15 ? 6.871 0.336 -1.741 1 93.69 15 LEU B N 1
ATOM 932 C CA . LEU B 1 15 ? 6.84 1.756 -1.407 1 93.69 15 LEU B CA 1
ATOM 933 C C . LEU B 1 15 ? 8.188 2.412 -1.698 1 93.69 15 LEU B C 1
ATOM 935 O O . LEU B 1 15 ? 9.227 1.745 -1.677 1 93.69 15 LEU B O 1
ATOM 939 N N . ARG B 1 16 ? 8.141 3.607 -1.959 1 91.62 16 ARG B N 1
ATOM 940 C CA . ARG B 1 16 ? 9.336 4.434 -2.059 1 91.62 16 ARG B CA 1
ATOM 941 C C . ARG B 1 16 ? 9.07 5.852 -1.559 1 91.62 16 ARG B C 1
ATOM 943 O O . ARG B 1 16 ? 7.949 6.352 -1.674 1 91.62 16 ARG B O 1
ATOM 950 N N . PRO B 1 17 ? 10.109 6.406 -0.986 1 89.56 17 PRO B N 1
ATOM 951 C CA . PRO B 1 17 ? 9.93 7.828 -0.679 1 89.56 17 PRO B CA 1
ATOM 952 C C . PRO B 1 17 ? 9.555 8.656 -1.908 1 89.56 17 PRO B C 1
ATOM 954 O O . PRO B 1 17 ? 10.094 8.43 -2.994 1 89.56 17 PRO B O 1
ATOM 957 N N . SER B 1 18 ? 8.594 9.516 -1.717 1 86.88 18 SER B N 1
ATOM 958 C CA . SER B 1 18 ? 8.148 10.344 -2.83 1 86.88 18 SER B CA 1
ATOM 959 C C . SER B 1 18 ? 9.203 11.383 -3.205 1 86.88 18 SER B C 1
ATOM 961 O O . SER B 1 18 ? 9.727 12.078 -2.338 1 86.88 18 SER B O 1
ATOM 963 N N . PRO B 1 19 ? 9.461 11.5 -4.469 1 81.06 19 PRO B N 1
ATOM 964 C CA . PRO B 1 19 ? 10.383 12.562 -4.895 1 81.06 19 PRO B CA 1
ATOM 965 C C . PRO 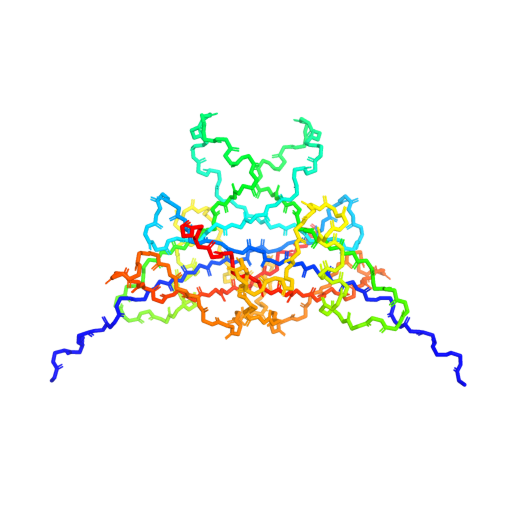B 1 19 ? 9.75 13.953 -4.828 1 81.06 19 PRO B C 1
ATOM 967 O O . PRO B 1 19 ? 10.461 14.961 -4.816 1 81.06 19 PRO B O 1
ATOM 970 N N . GLN B 1 20 ? 8.438 14.016 -4.801 1 79.75 20 GLN B N 1
ATOM 971 C CA . GLN B 1 20 ? 7.723 15.281 -4.895 1 79.75 20 GLN B CA 1
ATOM 972 C C . GLN B 1 20 ? 7.379 15.828 -3.512 1 79.75 20 GLN B C 1
ATOM 974 O O . GLN B 1 20 ? 7.086 17.016 -3.359 1 79.75 20 GLN B O 1
ATOM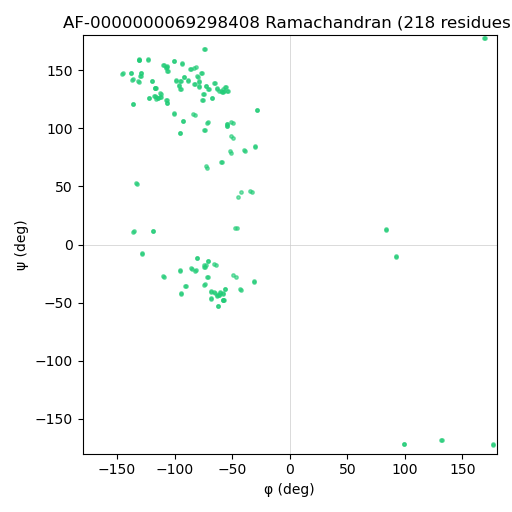 979 N N . ASP B 1 21 ? 7.344 14.992 -2.611 1 81.75 21 ASP B N 1
ATOM 980 C CA . ASP B 1 21 ? 6.941 15.352 -1.255 1 81.75 21 ASP B CA 1
ATOM 981 C C . ASP B 1 21 ? 7.867 14.711 -0.221 1 81.75 21 ASP B C 1
ATOM 983 O O . ASP B 1 21 ? 7.906 13.492 -0.08 1 81.75 21 ASP B O 1
ATOM 987 N N . SER B 1 22 ? 8.508 15.531 0.579 1 83.5 22 SER B N 1
ATOM 988 C CA . SER B 1 22 ? 9.539 15.078 1.509 1 83.5 22 SER B CA 1
ATOM 989 C C . SER B 1 22 ? 8.953 14.148 2.57 1 83.5 22 SER B C 1
ATOM 991 O O . SER B 1 22 ? 9.68 13.406 3.227 1 83.5 22 SER B O 1
ATOM 993 N N . CYS B 1 23 ? 7.66 14.164 2.729 1 84.62 23 CYS B N 1
ATOM 994 C CA . CYS B 1 23 ? 7.074 13.297 3.75 1 84.62 23 CYS B CA 1
ATOM 995 C C . CYS B 1 23 ? 6.121 12.289 3.125 1 84.62 23 CYS B C 1
ATOM 997 O O . CYS B 1 23 ? 5.41 11.578 3.84 1 84.62 23 CYS B O 1
ATOM 999 N N . GLY B 1 24 ? 6.242 12.273 1.865 1 88.19 24 GLY B N 1
ATOM 1000 C CA . GLY B 1 24 ? 5.297 11.414 1.169 1 88.19 24 GLY B CA 1
ATOM 1001 C C . GLY B 1 24 ? 5.895 10.086 0.752 1 88.19 24 GLY B C 1
ATOM 1002 O O . GLY B 1 24 ? 7.117 9.922 0.751 1 88.19 24 GLY B O 1
ATOM 1003 N N . LEU B 1 25 ? 4.984 9.109 0.543 1 90.56 25 LEU B N 1
ATOM 1004 C CA . LEU B 1 25 ? 5.344 7.82 -0.03 1 90.56 25 LEU B CA 1
ATOM 1005 C C . LEU B 1 25 ? 4.594 7.574 -1.334 1 90.56 25 LEU B C 1
ATOM 1007 O O . LEU B 1 25 ? 3.428 7.957 -1.464 1 90.56 25 LEU B O 1
ATOM 1011 N N . ASP B 1 26 ? 5.328 7.008 -2.199 1 89.75 26 ASP B N 1
ATOM 1012 C CA . ASP B 1 26 ? 4.738 6.508 -3.436 1 89.75 26 ASP B CA 1
ATOM 1013 C C . ASP B 1 26 ? 4.656 4.984 -3.43 1 89.75 26 ASP B C 1
ATOM 1015 O O . ASP B 1 26 ? 5.414 4.32 -2.721 1 89.75 26 ASP B O 1
ATOM 1019 N N . VAL B 1 27 ? 3.699 4.438 -4.176 1 90.12 27 VAL B N 1
ATOM 1020 C CA . VAL B 1 27 ? 3.584 2.996 -4.359 1 90.12 27 VAL B CA 1
ATOM 1021 C C . VAL B 1 27 ? 3.789 2.645 -5.832 1 90.12 27 VAL B C 1
ATOM 1023 O O . VAL B 1 27 ? 3.301 3.35 -6.719 1 90.12 27 VAL B O 1
ATOM 1026 N N . LEU B 1 28 ? 4.617 1.595 -6.047 1 83.88 28 LEU B N 1
ATOM 1027 C CA . LEU B 1 28 ? 4.797 1.064 -7.395 1 83.88 28 LEU B CA 1
ATOM 1028 C C . LEU B 1 28 ? 3.625 0.173 -7.793 1 83.88 28 LEU B C 1
ATOM 1030 O O . LEU B 1 28 ? 3.131 -0.607 -6.977 1 83.88 28 LEU B O 1
ATOM 1034 N N . PHE B 1 29 ? 3.152 0.373 -9.047 1 76.94 29 PHE B N 1
ATOM 1035 C CA . PHE B 1 29 ? 2.004 -0.412 -9.484 1 76.94 29 PHE B CA 1
ATOM 1036 C C . PHE B 1 29 ? 2.262 -1.046 -10.844 1 76.94 29 PHE B C 1
ATOM 1038 O O . PHE B 1 29 ? 3.273 -0.755 -11.484 1 76.94 29 PHE B O 1
ATOM 1045 N N . ILE B 1 30 ? 1.453 -2.109 -11.047 1 70.19 30 ILE B N 1
ATOM 1046 C CA . ILE B 1 30 ? 1.44 -2.725 -12.375 1 70.19 30 ILE B CA 1
ATOM 1047 C C . ILE B 1 30 ? 0.508 -1.944 -13.297 1 70.19 30 ILE B C 1
ATOM 1049 O O . ILE B 1 30 ? -0.532 -1.444 -12.859 1 70.19 30 ILE B O 1
ATOM 1053 N N . LEU B 1 31 ? 1.108 -1.225 -14.352 1 57.53 31 LEU B N 1
ATOM 1054 C CA . LEU B 1 31 ? 0.214 -0.643 -15.352 1 57.53 31 LEU B CA 1
ATOM 1055 C C . LEU B 1 31 ? -0.632 -1.723 -16.016 1 57.53 31 LEU B C 1
ATOM 1057 O O . LEU B 1 31 ? -0.095 -2.65 -16.625 1 57.53 31 LEU B O 1
ATOM 1061 N N . ARG B 1 32 ? -1.532 -2.217 -15.211 1 50.22 32 ARG B N 1
ATOM 1062 C CA . ARG B 1 32 ? -2.342 -3.076 -16.078 1 50.22 32 ARG B CA 1
ATOM 1063 C C . ARG B 1 32 ? -2.93 -2.289 -17.234 1 50.22 32 ARG B C 1
ATOM 1065 O O . ARG B 1 32 ? -3.129 -1.076 -17.141 1 50.22 32 ARG B O 1
ATOM 1072 N N . ALA B 1 33 ? -2.826 -2.83 -18.406 1 45.03 33 ALA B N 1
ATOM 1073 C CA . ALA B 1 33 ? -3.365 -2.234 -19.625 1 45.03 33 ALA B CA 1
ATOM 1074 C C . ALA B 1 33 ? -4.613 -1.406 -19.328 1 45.03 33 ALA B C 1
ATOM 1076 O O . ALA B 1 33 ? -5.578 -1.913 -18.75 1 45.03 33 ALA B O 1
ATOM 1077 N N . ALA B 1 34 ? -4.352 -0.2 -18.953 1 42.06 34 ALA B N 1
ATOM 1078 C CA . ALA B 1 34 ? -5.43 0.761 -18.719 1 42.06 34 ALA B CA 1
ATOM 1079 C C . ALA B 1 34 ? -6.531 0.609 -19.766 1 42.06 34 ALA B C 1
ATOM 1081 O O . ALA B 1 34 ? -6.262 0.594 -20.969 1 42.06 34 ALA B O 1
ATOM 1082 N N . ASN B 1 35 ? -7.391 -0.297 -19.625 1 40.16 35 ASN B N 1
ATOM 1083 C CA . ASN B 1 35 ? -8.516 0.055 -20.484 1 40.16 35 ASN B CA 1
ATOM 1084 C C . ASN B 1 35 ? -8.977 1.491 -20.25 1 40.16 35 ASN B C 1
ATOM 1086 O O . ASN B 1 35 ? -9.312 1.86 -19.125 1 40.16 35 ASN B O 1
ATOM 1090 N N . ARG B 1 36 ? -8.648 2.377 -21.203 1 41.66 36 ARG B N 1
ATOM 1091 C CA . ARG B 1 36 ? -8.984 3.793 -21.297 1 41.66 36 ARG B CA 1
ATOM 1092 C C . ARG B 1 36 ? -10.344 4.078 -20.656 1 41.66 36 ARG B C 1
ATOM 1094 O O . ARG B 1 36 ? -10.648 5.227 -20.328 1 41.66 36 ARG B O 1
ATOM 1101 N N . ARG B 1 37 ? -11.141 3.111 -20.781 1 41.53 37 ARG B N 1
ATOM 1102 C CA . ARG B 1 37 ? -12.523 3.484 -20.469 1 41.53 37 ARG B CA 1
ATOM 1103 C C . ARG B 1 37 ? -12.781 3.393 -18.969 1 41.53 37 ARG B C 1
ATOM 1105 O O . ARG B 1 37 ? -13.922 3.561 -18.531 1 41.53 37 ARG B O 1
ATOM 1112 N N . ASP B 1 38 ? -11.984 2.648 -18.266 1 44.75 38 ASP B N 1
ATOM 1113 C CA . ASP B 1 38 ? -12.375 2.461 -16.859 1 44.75 38 ASP B CA 1
ATOM 1114 C C . ASP B 1 38 ? -12.125 3.727 -16.047 1 44.75 38 ASP B C 1
ATOM 1116 O O . ASP B 1 38 ? -10.977 4.168 -15.914 1 44.75 38 ASP B O 1
ATOM 1120 N N . PRO B 1 39 ? -12.992 4.426 -15.844 1 41.34 39 PRO B N 1
ATOM 1121 C CA . PRO B 1 39 ? -13.07 5.707 -15.141 1 41.34 39 PRO B CA 1
ATOM 1122 C C . PRO B 1 39 ? -12.352 5.684 -13.789 1 41.34 39 PRO B C 1
ATOM 1124 O O . PRO B 1 39 ? -12.266 6.711 -13.109 1 41.34 39 PRO B O 1
ATOM 1127 N N . TRP B 1 40 ? -12.289 4.477 -13.18 1 45.47 40 TRP B N 1
ATOM 1128 C CA . TRP B 1 40 ? -11.758 4.738 -11.844 1 45.47 40 TRP B CA 1
ATOM 1129 C C . TRP B 1 40 ? -10.273 5.094 -11.914 1 45.47 40 TRP B C 1
ATOM 1131 O O . TRP B 1 40 ? -9.43 4.211 -12.062 1 45.47 40 TRP B O 1
ATOM 1141 N N . SER B 1 41 ? -9.898 6.195 -12.5 1 55.59 41 SER B N 1
ATOM 1142 C CA . SER B 1 41 ? -8.656 6.934 -12.703 1 55.59 41 SER B CA 1
ATOM 1143 C C . SER B 1 41 ? -7.859 7.043 -11.406 1 55.59 41 SER B C 1
ATOM 1145 O O . SER B 1 41 ? -6.668 7.359 -11.43 1 55.59 41 SER B O 1
ATOM 1147 N N . GLY B 1 42 ? -8.227 6.219 -10.344 1 67.38 42 GLY B N 1
ATOM 1148 C CA . GLY B 1 42 ? -7.582 6.48 -9.07 1 67.38 42 GLY B CA 1
ATOM 1149 C C . GLY B 1 42 ? -7.129 5.219 -8.359 1 67.38 42 GLY B C 1
ATOM 1150 O O . GLY B 1 42 ? -7.016 5.199 -7.133 1 67.38 42 GLY B O 1
ATOM 1151 N N . HIS B 1 43 ? -7.227 4.066 -9.258 1 73.88 43 HIS B N 1
ATOM 1152 C CA . HIS B 1 43 ? -6.742 2.852 -8.609 1 73.88 43 HIS B CA 1
ATOM 1153 C C . HIS B 1 43 ? -5.715 2.139 -9.484 1 73.88 43 HIS B C 1
ATOM 1155 O O . HIS B 1 43 ? -5.758 2.24 -10.711 1 73.88 43 HIS B O 1
ATOM 1161 N N . VAL B 1 44 ? -4.723 1.531 -8.883 1 82.06 44 VAL B N 1
ATOM 1162 C CA . VAL B 1 44 ? -3.73 0.715 -9.57 1 82.06 44 VAL B CA 1
ATOM 1163 C C . VAL B 1 44 ? -3.602 -0.64 -8.883 1 82.06 44 VAL B C 1
ATOM 1165 O O . VAL B 1 44 ? -3.828 -0.751 -7.676 1 82.06 44 VAL B O 1
ATOM 1168 N N . ALA B 1 45 ? -3.314 -1.616 -9.734 1 87.94 45 ALA B N 1
ATOM 1169 C CA . ALA B 1 45 ? -3.199 -2.977 -9.211 1 87.94 45 ALA B CA 1
ATOM 1170 C C . ALA B 1 45 ? -1.838 -3.199 -8.555 1 87.94 45 ALA B C 1
ATOM 1172 O O . ALA B 1 45 ? -0.82 -2.701 -9.047 1 87.94 45 ALA B O 1
ATOM 1173 N N . LEU B 1 46 ? -1.868 -3.963 -7.527 1 92.19 46 LEU B N 1
ATOM 1174 C CA . LEU B 1 46 ? -0.64 -4.418 -6.883 1 92.19 46 LEU B CA 1
ATOM 1175 C C . LEU B 1 46 ? -0.187 -5.754 -7.465 1 92.19 46 LEU B C 1
ATOM 1177 O O . LEU B 1 46 ? -1.017 -6.582 -7.848 1 92.19 46 LEU B O 1
ATOM 1181 N N . PRO B 1 47 ? 1.083 -5.957 -7.582 1 93.31 47 PRO B N 1
ATOM 1182 C CA . PRO B 1 47 ? 1.513 -7.297 -7.992 1 93.31 47 PRO B CA 1
ATOM 1183 C C . PRO B 1 47 ? 1.186 -8.359 -6.949 1 93.31 47 PRO B C 1
ATOM 1185 O O . PRO B 1 47 ? 1.345 -8.125 -5.746 1 93.31 47 PRO B O 1
ATOM 1188 N N . GLY B 1 48 ? 0.751 -9.477 -7.336 1 94.38 48 GLY B N 1
ATOM 1189 C CA . GLY B 1 48 ? 0.358 -10.57 -6.469 1 94.38 48 GLY B CA 1
ATOM 1190 C C . GLY B 1 48 ? -0.366 -11.688 -7.203 1 94.38 48 GLY B C 1
ATOM 1191 O O . GLY B 1 48 ? -0.552 -11.609 -8.422 1 94.38 48 GLY B O 1
ATOM 1192 N N . GLY B 1 49 ? -0.667 -12.641 -6.457 1 93.69 49 GLY B N 1
ATOM 1193 C CA . GLY B 1 49 ? -1.351 -13.789 -7.043 1 93.69 49 GLY B CA 1
ATOM 1194 C C . GLY B 1 49 ? -1.59 -14.906 -6.051 1 93.69 49 GLY B C 1
ATOM 1195 O O . GLY B 1 49 ? -1.34 -14.75 -4.855 1 93.69 49 GLY B O 1
ATOM 1196 N N . ARG B 1 50 ? -2.043 -15.984 -6.609 1 94.44 50 ARG B N 1
ATOM 1197 C CA . ARG B 1 50 ? -2.393 -17.125 -5.777 1 94.44 50 ARG B CA 1
ATOM 1198 C C . ARG B 1 50 ? -1.143 -17.875 -5.32 1 94.44 50 ARG B C 1
ATOM 1200 O O . ARG B 1 50 ? -0.159 -17.969 -6.059 1 94.44 50 ARG B O 1
ATOM 1207 N N . GLN B 1 51 ? -1.33 -18.375 -4.156 1 94.88 51 GLN B N 1
ATOM 1208 C CA . GLN B 1 51 ? -0.244 -19.172 -3.59 1 94.88 51 GLN B CA 1
ATOM 1209 C C . GLN B 1 51 ? -0.124 -20.516 -4.289 1 94.88 51 GLN B C 1
ATOM 1211 O O . GLN B 1 51 ? -1.133 -21.172 -4.586 1 94.88 51 GLN B O 1
ATOM 1216 N N . GLU B 1 52 ? 1.062 -20.953 -4.613 1 94.69 52 GLU B N 1
ATOM 1217 C CA . GLU B 1 52 ? 1.36 -22.297 -5.117 1 94.69 52 GLU B CA 1
ATOM 1218 C C . GLU B 1 52 ? 1.751 -23.234 -3.984 1 94.69 52 GLU B C 1
ATOM 1220 O O . GLU B 1 52 ? 2.201 -22.797 -2.928 1 94.69 52 GLU B O 1
ATOM 1225 N N . PRO B 1 53 ? 1.575 -24.5 -4.18 1 93.62 53 PRO B N 1
ATOM 1226 C CA . PRO B 1 53 ? 1.928 -25.453 -3.131 1 93.62 53 PRO B CA 1
ATOM 1227 C C . PRO B 1 53 ? 3.369 -25.312 -2.652 1 93.62 53 PRO B C 1
ATOM 1229 O O . PRO B 1 53 ? 4.281 -25.141 -3.469 1 93.62 53 PRO B O 1
ATOM 1232 N N . GLY B 1 54 ? 3.57 -25.266 -1.284 1 94.62 54 GLY B N 1
ATOM 1233 C CA . GLY B 1 54 ? 4.898 -25.234 -0.696 1 94.62 54 GLY B CA 1
ATOM 1234 C C . GLY B 1 54 ? 5.41 -23.828 -0.443 1 94.62 54 GLY B C 1
ATOM 1235 O O . GLY B 1 54 ? 6.465 -23.641 0.167 1 94.62 54 GLY B O 1
ATOM 1236 N N . GLU B 1 55 ? 4.73 -22.828 -0.937 1 95.06 55 GLU B N 1
ATOM 1237 C CA . GLU B 1 55 ? 5.141 -21.438 -0.756 1 95.06 55 GLU B CA 1
ATOM 1238 C C . GLU B 1 55 ? 4.555 -20.859 0.525 1 95.06 55 GLU B C 1
ATOM 1240 O O . GLU B 1 55 ? 3.443 -21.203 0.926 1 95.06 55 GLU B O 1
ATOM 1245 N N . THR B 1 56 ? 5.32 -20.078 1.208 1 95.94 56 THR B N 1
ATOM 1246 C CA . THR B 1 56 ? 4.73 -19.188 2.195 1 95.94 56 THR B CA 1
ATOM 1247 C C . THR B 1 56 ? 4.008 -18.031 1.514 1 95.94 56 THR B C 1
ATOM 1249 O O . THR B 1 56 ? 4.199 -17.781 0.32 1 95.94 56 THR B O 1
ATOM 1252 N N . ASP B 1 57 ? 3.234 -17.281 2.248 1 95.06 57 ASP B N 1
ATOM 1253 C CA . ASP B 1 57 ? 2.549 -16.094 1.72 1 95.06 57 ASP B CA 1
ATOM 1254 C C . ASP B 1 57 ? 3.545 -15.094 1.142 1 95.06 57 ASP B C 1
ATOM 1256 O O . ASP B 1 57 ? 3.34 -14.57 0.046 1 95.06 57 ASP B O 1
ATOM 1260 N N . GLU B 1 58 ? 4.578 -14.836 1.905 1 96.75 58 GLU B N 1
ATOM 1261 C CA . GLU B 1 58 ? 5.559 -13.844 1.477 1 96.75 58 GLU B CA 1
ATOM 1262 C C . GLU B 1 58 ? 6.297 -14.305 0.222 1 96.75 58 GLU B C 1
ATOM 1264 O O . GLU B 1 58 ? 6.539 -13.508 -0.687 1 96.75 58 GLU B O 1
ATOM 1269 N N . GLU B 1 59 ? 6.648 -15.617 0.197 1 97.19 59 GLU B N 1
ATOM 1270 C CA . GLU B 1 59 ? 7.285 -16.172 -0.997 1 97.19 59 GLU B CA 1
ATOM 1271 C C . GLU B 1 59 ? 6.398 -15.984 -2.227 1 97.19 59 GLU B C 1
ATOM 1273 O O . GLU B 1 59 ? 6.895 -15.703 -3.32 1 97.19 59 GLU B O 1
ATOM 1278 N N . THR B 1 60 ? 5.152 -16.203 -2.09 1 97.06 60 THR B N 1
ATOM 1279 C CA . THR B 1 60 ? 4.191 -16 -3.172 1 97.06 60 THR B CA 1
ATOM 1280 C C . THR B 1 60 ? 4.238 -14.562 -3.684 1 97.06 60 THR B C 1
ATOM 1282 O O . THR B 1 60 ? 4.359 -14.336 -4.887 1 97.06 60 THR B O 1
ATOM 1285 N N . ALA B 1 61 ? 4.211 -13.562 -2.781 1 96.69 61 ALA B N 1
ATOM 1286 C CA . ALA B 1 61 ? 4.254 -12.156 -3.16 1 96.69 61 ALA B CA 1
ATOM 1287 C C . ALA B 1 61 ? 5.535 -11.828 -3.918 1 96.69 61 ALA B C 1
ATOM 1289 O O . ALA B 1 61 ? 5.504 -11.125 -4.934 1 96.69 61 ALA B O 1
ATOM 1290 N N . VAL B 1 62 ? 6.633 -12.375 -3.447 1 97.5 62 VAL B N 1
ATOM 1291 C CA . VAL B 1 62 ? 7.934 -12.109 -4.051 1 97.5 62 VAL B CA 1
ATOM 1292 C C . VAL B 1 62 ? 7.996 -12.734 -5.441 1 97.5 62 VAL B C 1
ATOM 1294 O O . VAL B 1 62 ? 8.398 -12.086 -6.406 1 97.5 62 VAL B O 1
ATOM 1297 N N . ARG B 1 63 ? 7.578 -13.938 -5.531 1 97.5 63 ARG B N 1
ATOM 1298 C CA . ARG B 1 63 ? 7.598 -14.625 -6.816 1 97.5 63 ARG B CA 1
ATOM 1299 C C . ARG B 1 63 ? 6.691 -13.922 -7.828 1 97.5 63 ARG B C 1
ATOM 1301 O O . ARG B 1 63 ? 7.113 -13.625 -8.945 1 97.5 63 ARG B O 1
ATOM 1308 N N . GLU B 1 64 ? 5.457 -13.688 -7.484 1 95.5 64 GLU B N 1
ATOM 1309 C CA . GLU B 1 64 ? 4.496 -13.039 -8.367 1 95.5 64 GLU B CA 1
ATOM 1310 C C . GLU B 1 64 ? 5.008 -11.68 -8.836 1 95.5 64 GLU B C 1
ATOM 1312 O O . GLU B 1 64 ? 4.766 -11.273 -9.977 1 95.5 64 GLU B O 1
ATOM 1317 N N . THR B 1 65 ? 5.676 -10.922 -7.945 1 94.81 65 THR B N 1
ATOM 1318 C CA . THR B 1 65 ? 6.238 -9.625 -8.305 1 94.81 65 THR B CA 1
ATOM 1319 C C . THR B 1 65 ? 7.316 -9.781 -9.375 1 94.81 65 THR B C 1
ATOM 1321 O O . THR B 1 65 ? 7.352 -9.023 -10.352 1 94.81 65 THR B O 1
ATOM 1324 N N . ARG B 1 66 ? 8.156 -10.789 -9.156 1 95.19 66 ARG B N 1
ATOM 1325 C CA . ARG B 1 66 ? 9.195 -11.062 -10.148 1 95.19 66 ARG B CA 1
ATOM 1326 C C . ARG B 1 66 ? 8.578 -11.43 -11.492 1 95.19 66 ARG B C 1
ATOM 1328 O O . ARG B 1 66 ? 9.023 -10.938 -12.539 1 95.19 66 ARG B O 1
ATOM 1335 N N . GLU B 1 67 ? 7.625 -12.211 -11.469 1 94 67 GLU B N 1
ATOM 1336 C CA . GLU B 1 67 ? 6.984 -12.68 -12.695 1 94 67 GLU B CA 1
ATOM 1337 C C . GLU B 1 67 ? 6.246 -11.555 -13.398 1 94 67 GLU B C 1
ATOM 1339 O O . GLU B 1 67 ? 6.293 -11.445 -14.625 1 94 67 GLU B O 1
ATOM 1344 N N . GLU B 1 68 ? 5.535 -10.641 -12.711 1 89.5 68 GLU B N 1
ATOM 1345 C CA . GLU B 1 68 ? 4.629 -9.656 -13.289 1 89.5 68 GLU B CA 1
ATOM 1346 C C . GLU B 1 68 ? 5.363 -8.352 -13.609 1 89.5 68 GLU B C 1
ATOM 1348 O O . GLU B 1 68 ? 4.996 -7.645 -14.547 1 89.5 68 GLU B O 1
ATOM 1353 N N . VAL B 1 69 ? 6.336 -7.98 -12.75 1 88.31 69 VAL B N 1
ATOM 1354 C CA . VAL B 1 69 ? 6.902 -6.645 -12.93 1 88.31 69 VAL B CA 1
ATOM 1355 C C . VAL B 1 69 ? 8.422 -6.734 -13.008 1 88.31 69 VAL B C 1
ATOM 1357 O O . VAL B 1 69 ? 9.102 -5.727 -13.234 1 88.31 69 VAL B O 1
ATOM 1360 N N . GLY B 1 70 ? 9.008 -7.91 -12.758 1 92.44 70 GLY B N 1
ATOM 1361 C CA . GLY B 1 70 ? 10.422 -8.156 -12.977 1 92.44 70 GLY B CA 1
ATOM 1362 C C . GLY B 1 70 ? 11.289 -7.703 -11.82 1 92.44 70 GLY B C 1
ATOM 1363 O O . GLY B 1 70 ? 12.516 -7.617 -11.953 1 92.44 70 GLY B O 1
ATOM 1364 N N . LEU B 1 71 ? 10.734 -7.406 -10.742 1 92.5 71 LEU B N 1
ATOM 1365 C CA . LEU B 1 71 ? 11.492 -6.941 -9.586 1 92.5 71 LEU B CA 1
ATOM 1366 C C . LEU B 1 71 ? 11.828 -8.102 -8.648 1 92.5 71 LEU B C 1
ATOM 1368 O O . LEU B 1 71 ? 10.969 -8.945 -8.375 1 92.5 71 LEU B O 1
ATOM 1372 N N . ASP B 1 72 ? 13.039 -8.133 -8.25 1 95.81 72 ASP B N 1
ATOM 1373 C CA . ASP B 1 72 ? 13.453 -9.102 -7.242 1 95.81 72 ASP B CA 1
ATOM 1374 C C . ASP B 1 72 ? 13.414 -8.492 -5.844 1 95.81 72 ASP B C 1
ATOM 1376 O O . ASP B 1 72 ? 14.406 -7.926 -5.379 1 95.81 72 ASP B O 1
ATOM 1380 N N . LEU B 1 73 ? 12.359 -8.703 -5.133 1 97 73 LEU B N 1
ATOM 1381 C CA . LEU B 1 73 ? 12.148 -8.102 -3.822 1 97 73 LEU B CA 1
ATOM 1382 C C . LEU B 1 73 ? 13.078 -8.711 -2.781 1 97 73 LEU B C 1
ATOM 1384 O O . LEU B 1 7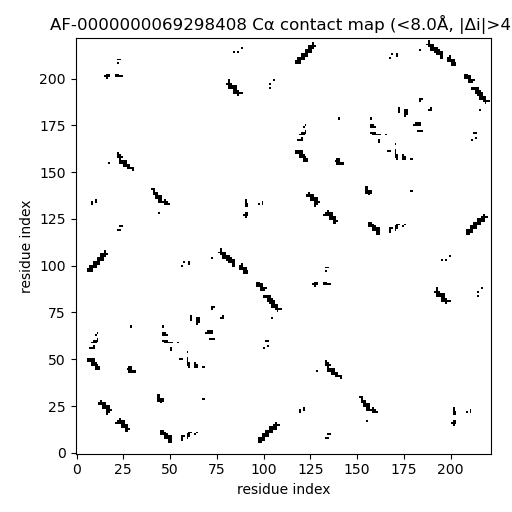3 ? 13.234 -8.172 -1.684 1 97 73 LEU B O 1
ATOM 1388 N N . ALA B 1 74 ? 13.688 -9.797 -3.082 1 95.5 74 ALA B N 1
ATOM 1389 C CA . ALA B 1 74 ? 14.617 -10.453 -2.164 1 95.5 74 ALA B CA 1
ATOM 1390 C C . ALA B 1 74 ? 15.992 -9.789 -2.213 1 95.5 74 ALA B C 1
ATOM 1392 O O . ALA B 1 74 ? 16.844 -10.039 -1.354 1 95.5 74 ALA B O 1
ATOM 1393 N N . ASP B 1 75 ? 16.172 -8.938 -3.205 1 95.62 75 ASP B N 1
ATOM 1394 C CA . ASP B 1 75 ? 17.422 -8.195 -3.307 1 95.62 75 ASP B CA 1
ATOM 1395 C C . ASP B 1 75 ? 17.531 -7.129 -2.217 1 95.62 75 ASP B C 1
ATOM 1397 O O . ASP B 1 75 ? 17.016 -6.016 -2.383 1 95.62 75 ASP B O 1
ATOM 1401 N N . GLN B 1 76 ? 18.328 -7.348 -1.228 1 93.19 76 GLN B N 1
ATOM 1402 C CA . GLN B 1 76 ? 18.406 -6.484 -0.053 1 93.19 76 GLN B CA 1
ATOM 1403 C C . GLN B 1 76 ? 19.141 -5.184 -0.373 1 93.19 76 GLN B C 1
ATOM 1405 O O . GLN B 1 76 ? 19.078 -4.223 0.397 1 93.19 76 GLN B O 1
ATOM 1410 N N . ALA B 1 77 ? 19.859 -5.195 -1.454 1 93.5 77 ALA B N 1
ATOM 1411 C CA . ALA B 1 77 ? 20.531 -3.967 -1.876 1 93.5 77 ALA B CA 1
ATOM 1412 C C . ALA B 1 77 ? 19.516 -2.951 -2.408 1 93.5 77 ALA B C 1
ATOM 1414 O O . ALA B 1 77 ? 19.75 -1.742 -2.328 1 93.5 77 ALA B O 1
ATOM 1415 N N . CYS B 1 78 ? 18.438 -3.459 -2.926 1 94.31 78 CYS B N 1
ATOM 1416 C CA . CYS B 1 78 ? 17.484 -2.586 -3.613 1 94.31 78 CYS B CA 1
ATOM 1417 C C . CYS B 1 78 ? 16.203 -2.436 -2.811 1 94.31 78 CYS B C 1
ATOM 1419 O O . CYS B 1 78 ? 15.5 -1.428 -2.932 1 94.31 78 CYS B O 1
ATOM 1421 N N . PHE B 1 79 ? 15.914 -3.486 -2.033 1 95.19 79 PHE B N 1
ATOM 1422 C CA . PHE B 1 79 ? 14.641 -3.469 -1.329 1 95.19 79 PHE B CA 1
ATOM 1423 C C . PHE B 1 79 ? 14.828 -3.799 0.146 1 95.19 79 PHE B C 1
ATOM 1425 O O . PHE B 1 79 ? 15.672 -4.633 0.498 1 95.19 79 PHE B O 1
ATOM 1432 N N . GLN B 1 80 ? 14.102 -3.098 0.993 1 95 80 GLN B N 1
ATOM 1433 C CA . GLN B 1 80 ? 13.984 -3.404 2.414 1 95 80 GLN B CA 1
ATOM 1434 C C . GLN B 1 80 ? 12.617 -3.994 2.742 1 95 80 GLN B C 1
ATOM 1436 O O . GLN B 1 80 ? 11.586 -3.404 2.416 1 95 80 GLN B O 1
ATOM 1441 N N . ARG B 1 81 ? 12.594 -5.145 3.344 1 96.19 81 ARG B N 1
ATOM 1442 C CA . ARG B 1 81 ? 11.352 -5.742 3.811 1 96.19 81 ARG B CA 1
ATOM 1443 C C . ARG B 1 81 ? 10.75 -4.938 4.961 1 96.19 81 ARG B C 1
ATOM 1445 O O . ARG B 1 81 ? 11.445 -4.621 5.93 1 96.19 81 ARG B O 1
ATOM 1452 N N . LEU B 1 82 ? 9.562 -4.551 4.867 1 95.12 82 LEU B N 1
ATOM 1453 C CA . LEU B 1 82 ? 8.875 -3.832 5.934 1 95.12 82 LEU B CA 1
ATOM 1454 C C . LEU B 1 82 ? 8.078 -4.793 6.809 1 95.12 82 LEU B C 1
ATOM 1456 O O . LEU B 1 82 ? 7.992 -4.609 8.023 1 95.12 82 LEU B O 1
ATOM 1460 N N . GLY B 1 83 ? 7.41 -5.75 6.121 1 93.94 83 GLY B N 1
ATOM 1461 C CA . GLY B 1 83 ? 6.617 -6.711 6.867 1 93.94 83 GLY B CA 1
ATOM 1462 C C . GLY B 1 83 ? 5.215 -6.891 6.312 1 93.94 83 GLY B C 1
ATOM 1463 O O . GLY B 1 83 ? 4.938 -6.488 5.18 1 93.94 83 GLY B O 1
ATOM 1464 N N . ARG B 1 84 ? 4.402 -7.582 7.137 1 94.06 84 ARG B N 1
ATOM 1465 C CA . ARG B 1 84 ? 3.041 -7.934 6.742 1 94.06 84 ARG B CA 1
ATOM 1466 C C . ARG B 1 84 ? 2.037 -6.926 7.289 1 94.06 84 ARG B C 1
ATOM 1468 O O . ARG B 1 84 ? 2.186 -6.434 8.406 1 94.06 84 ARG B O 1
ATOM 1475 N N . MET B 1 85 ? 1.111 -6.57 6.383 1 92.44 85 MET B N 1
ATOM 1476 C CA . MET B 1 85 ? -0.032 -5.812 6.879 1 92.44 85 MET B CA 1
ATOM 1477 C C . MET B 1 85 ? -0.799 -6.609 7.93 1 92.44 85 MET B C 1
ATOM 1479 O O . MET B 1 85 ? -1.078 -7.793 7.734 1 92.44 85 MET B O 1
ATOM 1483 N N . THR B 1 86 ? -1.15 -6.078 9.055 1 87.19 86 THR B N 1
ATOM 1484 C CA . THR B 1 86 ? -1.702 -6.781 10.211 1 87.19 86 THR B CA 1
ATOM 1485 C C . THR B 1 86 ? -3.152 -7.184 9.953 1 87.19 86 THR B C 1
ATOM 1487 O O . THR B 1 86 ? -3.586 -8.258 10.375 1 87.19 86 THR B O 1
ATOM 1490 N N . GLY B 1 87 ? -3.975 -6.504 9.281 1 86.62 87 GLY B N 1
ATOM 1491 C CA . GLY B 1 87 ? -5.395 -6.773 9.109 1 86.62 87 GLY B CA 1
ATOM 1492 C C . GLY B 1 87 ? -5.68 -7.809 8.039 1 86.62 87 GLY B C 1
ATOM 1493 O O . GLY B 1 87 ? -4.84 -8.062 7.172 1 86.62 87 GLY B O 1
ATOM 1494 N N . ASP B 1 88 ? -6.82 -8.5 8.219 1 83.25 88 ASP B N 1
ATOM 1495 C CA . ASP B 1 88 ? -7.277 -9.477 7.227 1 83.25 88 ASP B CA 1
ATOM 1496 C C . ASP B 1 88 ? -7.859 -8.781 6 1 83.25 88 ASP B C 1
ATOM 1498 O O . ASP B 1 88 ? -8.594 -7.797 6.125 1 83.25 88 ASP B O 1
ATOM 1502 N N . VAL B 1 89 ? -7.359 -9.227 4.918 1 90 89 VAL B N 1
ATOM 1503 C CA . VAL B 1 89 ? -7.914 -8.727 3.664 1 90 89 VAL B CA 1
ATOM 1504 C C . VAL B 1 89 ? -8.531 -9.883 2.879 1 90 89 VAL B C 1
ATOM 1506 O O . VAL B 1 89 ? -7.918 -10.938 2.721 1 90 89 VAL B O 1
ATOM 1509 N N . GLU B 1 90 ? -9.766 -9.656 2.502 1 85.75 90 GLU B N 1
ATOM 1510 C CA . GLU B 1 90 ? -10.445 -10.641 1.668 1 85.75 90 GLU B CA 1
ATOM 1511 C C . GLU B 1 90 ? -10.719 -10.094 0.27 1 85.75 90 GLU B C 1
ATOM 1513 O O . GLU B 1 90 ? -11.133 -8.938 0.12 1 85.75 90 GLU B O 1
ATOM 1518 N N . ALA B 1 91 ? -10.344 -10.867 -0.672 1 81.5 91 ALA B N 1
ATOM 1519 C CA . ALA B 1 91 ? -10.641 -10.523 -2.061 1 81.5 91 ALA B CA 1
ATOM 1520 C C . ALA B 1 91 ? -11.688 -11.461 -2.646 1 81.5 91 ALA B C 1
ATOM 1522 O O . ALA B 1 91 ? -11.789 -12.617 -2.238 1 81.5 91 ALA B O 1
ATOM 1523 N N . GLY B 1 92 ? -12.367 -10.883 -3.662 1 75.12 92 GLY B N 1
ATOM 1524 C CA . GLY B 1 92 ? -13.414 -11.672 -4.293 1 75.12 92 GLY B CA 1
ATOM 1525 C C . GLY B 1 92 ? -14.805 -11.328 -3.795 1 75.12 92 GLY B C 1
ATOM 1526 O O . GLY B 1 92 ? -15.016 -10.258 -3.213 1 75.12 92 GLY B O 1
ATOM 1527 N N . SER B 1 93 ? -15.797 -12.109 -4.195 1 68.44 93 SER B N 1
ATOM 1528 C CA . SER B 1 93 ? -17.188 -11.922 -3.805 1 68.44 93 SER B CA 1
ATOM 1529 C C . SER B 1 93 ? -17.484 -12.602 -2.477 1 68.44 93 SER B C 1
ATOM 1531 O O . SER B 1 93 ? -16.719 -13.461 -2.027 1 68.44 93 SER B O 1
ATOM 1533 N N . LYS B 1 94 ? -18.453 -12.047 -1.739 1 65.31 94 LYS B N 1
ATOM 1534 C CA . LYS B 1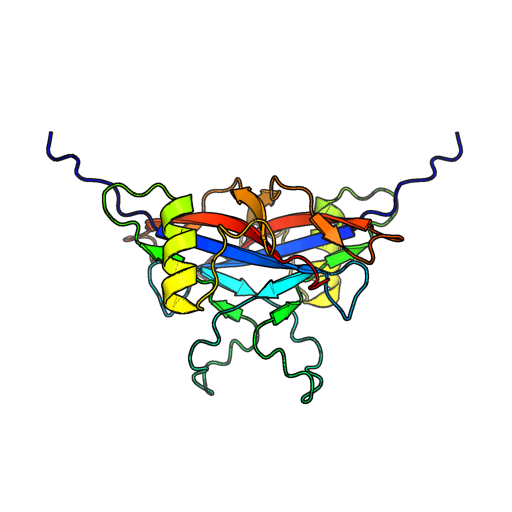 94 ? -18.844 -12.562 -0.433 1 65.31 94 LYS B CA 1
ATOM 1535 C C . LYS B 1 94 ? -18.938 -14.086 -0.44 1 65.31 94 LYS B C 1
ATOM 1537 O O . LYS B 1 94 ? -18.594 -14.734 0.551 1 65.31 94 LYS B O 1
ATOM 1542 N N . GLN B 1 95 ? -19.406 -14.609 -1.486 1 65.75 95 GLN B N 1
ATOM 1543 C CA . GLN B 1 95 ? -19.625 -16.047 -1.543 1 65.75 95 GLN B CA 1
ATOM 1544 C C . GLN B 1 95 ? -18.328 -16.781 -1.885 1 65.75 95 GLN B C 1
ATOM 1546 O O . GLN B 1 95 ? -18.188 -17.984 -1.6 1 65.75 95 GLN B O 1
ATOM 1551 N N . LYS B 1 96 ? -17.469 -16.125 -2.469 1 76.62 96 LYS B N 1
ATOM 1552 C CA . LYS B 1 96 ? -16.203 -16.75 -2.902 1 76.62 96 LYS B CA 1
ATOM 1553 C C . LYS B 1 96 ? -15.016 -15.883 -2.518 1 76.62 96 LYS B C 1
ATOM 1555 O O . LYS B 1 96 ? -14.172 -15.562 -3.359 1 76.62 96 LYS B O 1
ATOM 1560 N N . SER B 1 97 ? -15.016 -15.555 -1.222 1 82.75 97 SER B N 1
ATOM 1561 C CA . SER B 1 97 ? -13.938 -14.68 -0.792 1 82.75 97 SER B CA 1
ATOM 1562 C C . SER B 1 97 ? -12.664 -15.469 -0.502 1 82.75 97 SER B C 1
ATOM 1564 O O . SER B 1 97 ? -12.727 -16.641 -0.136 1 82.75 97 SER B O 1
ATOM 1566 N N . LEU B 1 98 ? -11.547 -15 -0.881 1 88.69 98 LEU B N 1
ATOM 1567 C CA . LEU B 1 98 ? -10.219 -15.562 -0.675 1 88.69 98 LEU B CA 1
ATOM 1568 C C . LEU B 1 98 ? -9.359 -14.641 0.176 1 88.69 98 LEU B C 1
ATOM 1570 O O . LEU B 1 98 ? -9.297 -13.438 -0.079 1 88.69 98 LEU B O 1
ATOM 1574 N N . PRO B 1 99 ? -8.781 -15.203 1.226 1 92.38 99 PRO B N 1
ATOM 1575 C CA . PRO B 1 99 ? -7.867 -14.375 2.012 1 92.38 99 PRO B CA 1
ATOM 1576 C C . PRO B 1 99 ? -6.648 -13.922 1.214 1 92.38 99 PRO B C 1
ATOM 1578 O O . PRO B 1 99 ? -6.055 -14.719 0.479 1 92.38 99 PRO B O 1
ATOM 1581 N N . VAL B 1 100 ? -6.359 -12.688 1.343 1 95 100 VAL B N 1
ATOM 1582 C CA . VAL B 1 100 ? -5.195 -12.117 0.671 1 95 100 VAL B CA 1
ATOM 1583 C C . VAL B 1 100 ? -4.262 -11.484 1.701 1 95 100 VAL B C 1
ATOM 1585 O O . VAL B 1 100 ? -4.691 -10.664 2.516 1 95 100 VAL B O 1
ATOM 1588 N N . SER B 1 101 ? -3.006 -11.883 1.686 1 95.12 101 SER B N 1
ATOM 1589 C CA . SER B 1 101 ? -1.988 -11.281 2.539 1 95.12 101 SER B CA 1
ATOM 1590 C C . SER B 1 101 ? -1.23 -10.18 1.802 1 95.12 101 SER B C 1
ATOM 1592 O O . SER B 1 101 ? -0.93 -10.32 0.614 1 95.12 101 SER B O 1
ATOM 1594 N N . CYS B 1 102 ? -0.955 -9.141 2.531 1 95.88 102 CYS B N 1
ATOM 1595 C CA . CYS B 1 102 ? -0.24 -8 1.968 1 95.88 102 CYS B CA 1
ATOM 1596 C C . CYS B 1 102 ? 1.124 -7.832 2.627 1 95.88 102 CYS B C 1
ATOM 1598 O O . CYS B 1 102 ? 1.217 -7.707 3.85 1 95.88 102 CYS B O 1
ATOM 1600 N N . PHE B 1 103 ? 2.178 -7.785 1.819 1 96.38 103 PHE B N 1
ATOM 1601 C CA . PHE B 1 103 ? 3.535 -7.613 2.322 1 96.38 103 PHE B CA 1
ATOM 1602 C C . PHE B 1 103 ? 4.141 -6.312 1.812 1 96.38 103 PHE B C 1
ATOM 1604 O O . PHE B 1 103 ? 4.047 -6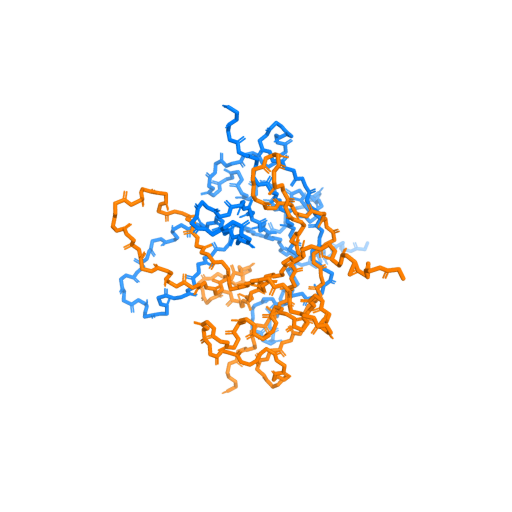 0.622 1 96.38 103 PHE B O 1
ATOM 1611 N N . GLY B 1 104 ? 4.758 -5.594 2.711 1 96.69 104 GLY B N 1
ATOM 1612 C CA . GLY B 1 104 ? 5.367 -4.32 2.363 1 96.69 104 GLY B CA 1
ATOM 1613 C C . GLY B 1 104 ? 6.863 -4.422 2.123 1 96.69 104 GLY B C 1
ATOM 1614 O O . GLY B 1 104 ? 7.562 -5.156 2.826 1 96.69 104 GLY B O 1
ATOM 1615 N N . PHE B 1 105 ? 7.316 -3.688 1.138 1 96.5 105 PHE B N 1
ATOM 1616 C CA . PHE B 1 105 ? 8.727 -3.518 0.81 1 96.5 105 PHE B CA 1
ATOM 1617 C C . PHE B 1 105 ? 9.039 -2.061 0.492 1 96.5 105 PHE B C 1
ATOM 1619 O O . PHE B 1 105 ? 8.227 -1.37 -0.134 1 96.5 105 PHE B O 1
ATOM 1626 N N . LEU B 1 106 ? 10.188 -1.617 0.932 1 95.19 106 LEU B N 1
ATOM 1627 C CA . LEU B 1 106 ? 10.648 -0.272 0.613 1 95.19 106 LEU B CA 1
ATOM 1628 C C . LEU B 1 106 ? 11.773 -0.317 -0.42 1 95.19 106 LEU B C 1
ATOM 1630 O O . LEU B 1 106 ? 12.789 -0.989 -0.214 1 95.19 106 LEU B O 1
ATOM 1634 N N . ALA B 1 107 ? 11.484 0.372 -1.508 1 93.69 107 ALA B N 1
ATOM 1635 C CA . ALA B 1 107 ? 12.547 0.522 -2.506 1 93.69 107 ALA B CA 1
ATOM 1636 C C . ALA B 1 107 ? 13.578 1.555 -2.061 1 93.69 107 ALA B C 1
ATOM 1638 O O . ALA B 1 107 ? 13.234 2.705 -1.783 1 93.69 107 ALA B O 1
ATOM 1639 N N . LYS B 1 108 ? 14.773 1.177 -2.012 1 86.31 108 LYS B N 1
ATOM 1640 C CA . LYS B 1 108 ? 15.867 2.068 -1.623 1 86.31 108 LYS B CA 1
ATOM 1641 C C . LYS B 1 108 ? 16.266 2.979 -2.777 1 86.31 108 LYS B C 1
ATOM 1643 O O . LYS B 1 108 ? 16.219 2.574 -3.941 1 86.31 108 LYS B O 1
ATOM 1648 N N . PRO B 1 109 ? 16.562 4.328 -2.354 1 75.94 109 PRO B N 1
ATOM 1649 C CA . PRO B 1 109 ? 17.062 5.188 -3.428 1 75.94 109 PRO B CA 1
ATOM 1650 C C . PRO B 1 109 ? 18.344 4.637 -4.07 1 75.94 109 PRO B C 1
ATOM 1652 O O . PRO B 1 109 ? 19.125 3.961 -3.404 1 75.94 109 PRO B O 1
ATOM 1655 N N . LEU B 1 110 ? 18.422 4.551 -5.426 1 60.34 110 LEU B N 1
ATOM 1656 C CA . LEU B 1 110 ? 19.641 4.113 -6.121 1 60.34 110 LEU B CA 1
ATOM 1657 C C . LEU B 1 110 ? 20.828 4.953 -5.699 1 60.34 110 LEU B C 1
ATOM 1659 O O . LEU B 1 110 ? 20.734 6.172 -5.559 1 60.34 110 LEU B O 1
ATOM 1663 N N . SER B 1 111 ? 21.703 4.422 -4.855 1 48.38 111 SER B N 1
ATOM 1664 C CA . SER B 1 111 ? 22.953 5.152 -4.625 1 48.38 111 SER B CA 1
ATOM 1665 C C . SER B 1 111 ? 23.531 5.676 -5.93 1 48.38 111 SER B C 1
ATOM 1667 O O . SER B 1 111 ? 23.328 5.082 -6.992 1 48.38 111 SER B O 1
#

Radius of gyration: 17.34 Å; Cα contacts (8 Å, |Δi|>4): 518; chains: 2; bounding box: 47×58×50 Å

pLDDT: mean 82.3, std 18.24, range [34.16, 97.56]

Secondary structure (DSSP, 8-state):
--------EEEEEEEEE-SS-TT-EEEE-B-----TT---TTEEEPSEEEPPTT--HHHHHHHHHHHHH---TT-TTTEEEEEEBSS-EEEEETTEEEEEEEEEEEEPP--/--------EEEEEEEEE-SS-TT-EEEE-B-----TT---TTEEEPSEEEPPTT--HHHHHHHHHHHHH---TT-TTTEEEEEEBSS-EEES-GGG-EEEEEEEEEEPP--

Foldseek 3Di:
DPPPPAWAKEFEWEWEQDPVDNPDIDTDAQPPPPPVVPPPPPDGHTFMDIDDPPDDRVRRHQVSCCVRPNDRCVPVVFKDWPAWDPDWDWDDDPVDTHTYIYTYMYTDDDD/DPPPPAWAKEFEWEWEQDPVDNPDIDTDAQPPPPPVVPPPPPDGHTFMDIDDPPDDRVRRHQVSCCVRPNDRCVPVVFKDWPAWDPDWDWDDDPVDTHTYIYTYMYTDDDD

Solvent-accessible surface area (backbone atoms only — not comparable to full-atom values): 12087 Å² total; per-residue (Å²): 122,83,81,77,70,76,75,37,19,11,28,36,46,40,30,28,56,29,92,89,33,63,54,28,42,22,37,51,37,47,78,58,83,69,58,86,76,60,72,70,81,38,58,38,38,39,38,37,29,68,55,54,94,92,54,52,60,68,53,26,12,41,48,32,26,31,74,76,73,64,43,64,63,82,40,68,88,47,23,42,81,28,40,51,48,68,35,89,38,68,12,54,47,94,90,59,58,31,49,33,47,44,33,36,31,34,48,51,80,82,125,121,82,79,77,70,77,76,37,21,10,27,35,47,39,31,30,54,30,92,88,33,64,56,28,42,23,36,50,38,47,77,58,83,70,57,85,78,58,73,71,80,37,58,39,38,38,39,39,29,68,56,54,95,93,54,52,61,67,54,26,12,40,48,33,26,31,73,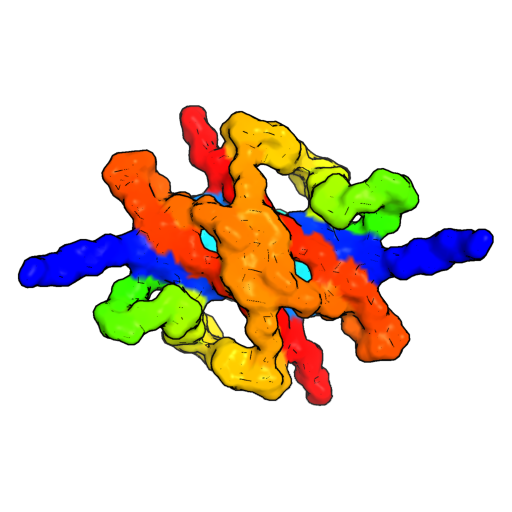74,73,64,43,65,62,81,39,66,87,48,23,43,82,29,40,51,47,69,35,88,38,68,13,53,48,92,89,58,58,31,50,34,46,45,34,36,32,35,47,50,80,82,126

Nearest PDB structures (foldseek):
  4ijx-assembly3_A  TM=7.013E-01  e=8.844E-05  Homo sapiens
  7dnu-assembly1_A  TM=6.699E-01  e=3.333E-02  African swine fever virus BA71V
  3dup-assembly1_B  TM=5.560E-01  e=8.502E-02  Rhodospirillum rubrum ATCC 11170
  9dre-assembly4_H  TM=4.380E-01  e=2.439E-02  Klebsiella pneumoniae
  4ijx-assembly3_A  TM=7.005E-01  e=8.844E-05  Homo sapiens